Protein AF-A0A1M3BCM1-F1 (afdb_monomer)

pLDDT: mean 83.66, std 10.1, range [34.0, 95.88]

Foldseek 3Di:
DDDPPPPQCPDPVLLVLQLVLLLVLLLVLQLLLLQQLCLLQVHHRDDPDPVVSNVSSNLLSNLRSNLRSQLVNQLVNQQVPPADDPNDGHDLVSSLVSSLVSQLVSLLSVQLSSCVSVVHDSVLSNVLDDPLLSVLSSVLSSLLSVLVVVLVVQLVVVVVVDPPPVVSLVSNLVSSLVSQLRSQLSVSVSSQSSVVHDDDPVSSCRSSVSRSVSRSSSSSSSVVVVVVVVVVD

Structure (mmCIF, N/CA/C/O backbone):
data_AF-A0A1M3BCM1-F1
#
_entry.id   AF-A0A1M3BCM1-F1
#
loop_
_atom_site.group_PDB
_atom_site.id
_atom_site.type_symbol
_atom_site.label_atom_id
_atom_site.label_alt_id
_atom_site.label_comp_id
_atom_site.label_asym_id
_atom_site.label_entity_id
_atom_site.label_seq_id
_atom_site.pdbx_PDB_ins_code
_atom_site.Cartn_x
_atom_site.Cartn_y
_atom_site.Cartn_z
_atom_site.occupancy
_atom_site.B_iso_or_equiv
_atom_site.auth_seq_id
_atom_site.auth_comp_id
_atom_site.auth_asym_id
_atom_site.auth_atom_id
_atom_site.pdbx_PDB_model_num
ATOM 1 N N . MET A 1 1 ? 36.493 13.416 -15.568 1.00 39.06 1 MET A N 1
ATOM 2 C CA . MET A 1 1 ? 35.507 12.647 -14.779 1.00 39.06 1 MET A CA 1
ATOM 3 C C . MET A 1 1 ? 34.294 13.535 -14.565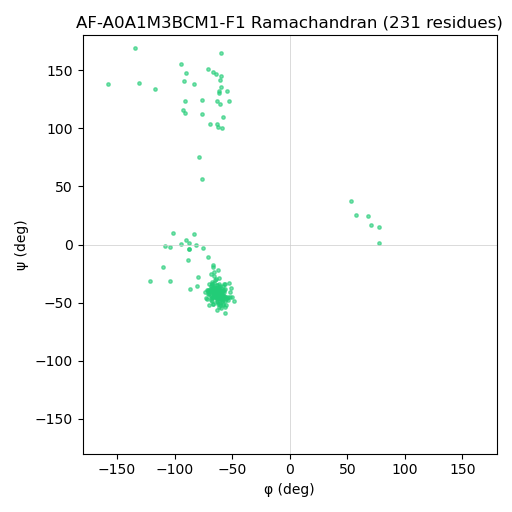 1.00 39.06 1 MET A C 1
ATOM 5 O O . MET A 1 1 ? 34.353 14.426 -13.732 1.00 39.06 1 MET A O 1
ATOM 9 N N . SER A 1 2 ? 33.246 13.380 -15.375 1.00 34.00 2 SER A N 1
ATOM 10 C CA . SER A 1 2 ? 31.985 14.095 -15.162 1.00 34.00 2 SER A CA 1
ATOM 11 C C . SER A 1 2 ? 31.246 13.418 -14.012 1.00 34.00 2 SER A C 1
ATOM 13 O O . SER A 1 2 ? 30.825 12.267 -14.145 1.00 34.00 2 SER A O 1
ATOM 15 N N . SER A 1 3 ? 31.112 14.098 -12.876 1.00 36.38 3 SER A N 1
ATOM 16 C CA . SER A 1 3 ? 30.132 13.713 -11.867 1.00 36.38 3 SER A CA 1
ATOM 17 C C . SER A 1 3 ? 28.767 13.733 -12.543 1.00 36.38 3 SER A C 1
ATOM 19 O O . SER A 1 3 ? 28.280 14.794 -12.927 1.00 36.38 3 SER A O 1
ATOM 21 N N . VAL A 1 4 ? 28.172 12.561 -12.754 1.00 42.47 4 VAL A N 1
ATOM 22 C CA . VAL A 1 4 ? 26.753 12.484 -13.086 1.00 42.47 4 VAL A CA 1
ATOM 23 C C . VAL A 1 4 ? 26.037 13.063 -11.872 1.00 42.47 4 VAL A C 1
ATOM 25 O O . VAL A 1 4 ? 25.963 12.408 -10.835 1.00 42.47 4 VAL A O 1
ATOM 28 N N . GLU A 1 5 ? 25.600 14.319 -11.960 1.00 43.41 5 GLU A N 1
ATOM 29 C CA . GLU A 1 5 ? 24.705 14.909 -10.971 1.00 43.41 5 GLU A CA 1
ATOM 30 C C . GLU A 1 5 ? 23.442 14.050 -10.955 1.00 43.41 5 GLU A C 1
ATOM 32 O O . GLU A 1 5 ? 22.594 14.134 -11.847 1.00 43.41 5 GLU A O 1
ATOM 37 N N . SER A 1 6 ? 23.328 13.162 -9.965 1.00 53.19 6 SER A N 1
ATOM 38 C CA . SER A 1 6 ? 22.081 12.452 -9.728 1.00 53.19 6 SER A CA 1
ATOM 39 C C . SER A 1 6 ? 21.049 13.509 -9.349 1.00 53.19 6 SER A C 1
ATOM 41 O O . SER A 1 6 ? 21.092 14.053 -8.241 1.00 53.19 6 SER A O 1
ATOM 43 N N . LYS A 1 7 ? 20.156 13.856 -10.283 1.00 59.56 7 LYS A N 1
ATOM 44 C CA . LYS A 1 7 ? 19.055 14.781 -10.009 1.00 59.56 7 LYS A CA 1
ATOM 45 C C . LYS A 1 7 ? 18.305 14.273 -8.782 1.00 59.56 7 LYS A C 1
ATOM 47 O O . LYS A 1 7 ? 17.873 13.123 -8.754 1.00 59.56 7 LYS A O 1
ATOM 52 N N . SER A 1 8 ? 18.193 15.128 -7.768 1.00 68.19 8 SER A N 1
ATOM 53 C CA . SER A 1 8 ? 17.518 14.784 -6.520 1.00 68.19 8 SER A CA 1
ATOM 54 C C . SER A 1 8 ? 16.094 14.288 -6.810 1.00 68.19 8 SER A C 1
ATOM 56 O O . SER A 1 8 ? 15.366 14.962 -7.547 1.00 68.19 8 SER A O 1
ATOM 58 N N . PRO A 1 9 ? 15.658 13.159 -6.224 1.00 70.06 9 PRO A N 1
ATOM 59 C CA . PRO A 1 9 ? 14.281 12.689 -6.369 1.00 70.06 9 PRO A CA 1
ATOM 60 C C . PRO A 1 9 ? 13.291 13.647 -5.683 1.00 70.06 9 PRO A C 1
ATOM 62 O O . PRO A 1 9 ? 12.112 13.686 -6.042 1.00 70.06 9 PRO A O 1
ATOM 65 N N . TRP A 1 10 ? 13.783 14.489 -4.763 1.00 75.19 10 TRP A N 1
ATOM 66 C CA . TRP A 1 10 ? 13.043 15.524 -4.040 1.00 75.19 10 TRP A CA 1
ATOM 67 C C . TRP A 1 10 ? 12.750 16.760 -4.894 1.00 75.19 10 TRP A C 1
ATOM 69 O O . TRP A 1 10 ? 13.090 17.885 -4.529 1.00 75.19 10 TRP A O 1
ATOM 79 N N . THR A 1 11 ? 12.088 16.577 -6.033 1.00 81.88 11 THR A N 1
ATOM 80 C CA . THR A 1 11 ? 11.456 17.708 -6.712 1.00 81.88 11 THR A CA 1
ATOM 81 C C . THR A 1 11 ? 10.013 17.836 -6.245 1.00 81.88 11 THR A C 1
ATOM 83 O O . THR A 1 11 ? 9.290 16.848 -6.087 1.00 81.88 11 THR A O 1
ATOM 86 N N . VAL A 1 12 ? 9.570 19.080 -6.058 1.00 80.75 12 VAL A N 1
ATOM 87 C CA . VAL A 1 12 ? 8.164 19.403 -5.779 1.00 80.75 12 VAL A CA 1
ATOM 88 C C . VAL A 1 12 ? 7.260 18.746 -6.832 1.00 80.75 12 VAL A C 1
ATOM 90 O O . VAL A 1 12 ? 6.248 18.131 -6.503 1.00 80.75 12 VAL A O 1
ATOM 93 N N . GLN A 1 13 ? 7.683 18.775 -8.097 1.00 84.56 13 GLN A N 1
ATOM 94 C CA . GLN A 1 13 ? 6.971 18.155 -9.210 1.00 84.56 13 GLN A CA 1
ATOM 95 C C . GLN A 1 13 ? 6.814 16.632 -9.061 1.00 84.56 13 GLN A C 1
ATOM 97 O O . GLN A 1 13 ? 5.714 16.119 -9.286 1.00 84.56 13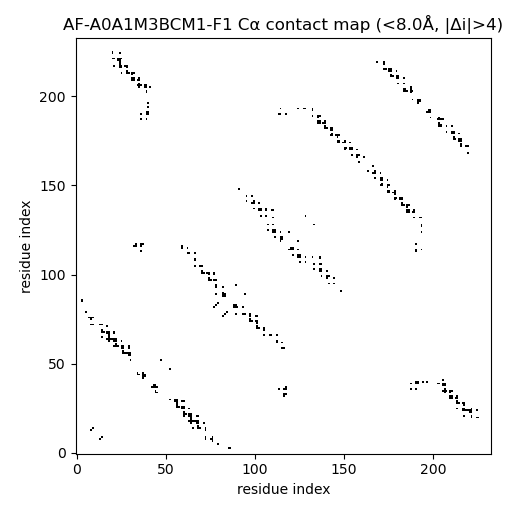 GLN A O 1
ATOM 102 N N . ASN A 1 14 ? 7.866 15.905 -8.669 1.00 81.06 14 ASN A N 1
ATOM 103 C CA . ASN A 1 14 ? 7.799 14.454 -8.462 1.00 81.06 14 ASN A CA 1
ATOM 104 C C . ASN A 1 14 ? 6.866 14.102 -7.302 1.00 81.06 14 ASN A C 1
ATOM 106 O O . ASN A 1 14 ? 6.049 13.188 -7.433 1.00 81.06 14 ASN A O 1
ATOM 110 N N . PHE A 1 15 ? 6.926 14.861 -6.204 1.00 85.19 15 PHE A N 1
ATOM 111 C CA . PHE A 1 15 ? 6.019 14.670 -5.074 1.00 85.19 15 PHE A CA 1
ATOM 112 C C . PHE A 1 15 ? 4.556 14.836 -5.489 1.00 85.19 15 PHE A C 1
ATOM 114 O O . PHE A 1 15 ? 3.759 13.911 -5.320 1.00 85.19 15 PHE A O 1
ATOM 121 N N . PHE A 1 16 ? 4.202 15.969 -6.103 1.00 86.62 16 PHE A N 1
ATOM 122 C CA . PHE A 1 16 ? 2.822 16.229 -6.519 1.00 86.62 16 PHE A CA 1
ATOM 123 C C . PHE A 1 16 ? 2.341 15.279 -7.623 1.00 86.62 16 PHE A C 1
ATOM 125 O O . PHE A 1 16 ? 1.168 14.899 -7.620 1.00 86.62 16 PHE A O 1
ATOM 132 N N . THR A 1 17 ? 3.226 14.844 -8.528 1.00 86.69 17 THR A N 1
ATOM 133 C CA . THR A 1 17 ? 2.894 13.851 -9.565 1.00 86.69 17 THR A CA 1
ATOM 134 C C . THR A 1 17 ? 2.511 12.517 -8.931 1.00 86.69 17 THR A C 1
ATOM 136 O O . THR A 1 17 ? 1.408 12.025 -9.171 1.00 86.69 17 THR A O 1
ATOM 139 N N . ASN A 1 18 ? 3.394 11.946 -8.104 1.00 84.44 18 ASN A N 1
ATOM 140 C CA . ASN A 1 18 ? 3.148 10.654 -7.461 1.00 84.44 18 ASN A CA 1
ATOM 141 C C . ASN A 1 18 ? 1.929 10.721 -6.535 1.00 84.44 18 ASN A C 1
ATOM 143 O O . ASN A 1 18 ? 1.090 9.820 -6.544 1.00 84.44 18 ASN A O 1
ATOM 147 N N . MET A 1 19 ? 1.778 11.827 -5.801 1.00 90.31 19 MET A N 1
ATOM 148 C CA . MET A 1 19 ? 0.638 12.060 -4.918 1.00 90.31 19 MET A CA 1
ATOM 149 C C . MET A 1 19 ? -0.682 12.063 -5.690 1.00 90.31 19 MET A C 1
ATOM 151 O O . MET A 1 19 ? -1.621 11.366 -5.305 1.00 90.31 19 MET A O 1
ATOM 155 N N . SER A 1 20 ? -0.752 12.827 -6.782 1.00 88.06 20 SER A N 1
ATOM 156 C CA . SER A 1 20 ? -1.972 12.964 -7.584 1.00 88.06 20 SER A CA 1
ATOM 157 C C . SER A 1 20 ? -2.313 11.660 -8.296 1.00 88.06 20 SER A C 1
ATOM 159 O O . SER A 1 20 ? -3.460 11.221 -8.248 1.00 88.06 20 SER A O 1
ATOM 161 N N . ALA A 1 21 ? -1.322 10.994 -8.895 1.00 87.38 21 ALA A N 1
ATOM 162 C CA . ALA A 1 21 ? -1.524 9.713 -9.562 1.00 87.38 21 ALA A CA 1
ATOM 163 C C . ALA A 1 21 ? -2.043 8.645 -8.585 1.00 87.38 21 ALA A C 1
ATOM 165 O O . ALA A 1 21 ? -3.016 7.951 -8.888 1.00 87.38 21 ALA A O 1
ATOM 166 N N . ALA A 1 22 ? -1.457 8.550 -7.387 1.00 87.25 22 ALA A N 1
ATOM 167 C CA . ALA A 1 22 ? -1.914 7.623 -6.356 1.00 87.25 22 ALA A CA 1
ATOM 168 C C . ALA A 1 22 ? -3.320 7.974 -5.839 1.00 87.25 22 ALA A C 1
ATOM 170 O O . ALA A 1 22 ? -4.149 7.077 -5.676 1.00 87.25 22 ALA A O 1
ATOM 171 N N . ALA A 1 23 ? -3.617 9.261 -5.624 1.00 90.75 23 ALA A N 1
ATOM 172 C CA . ALA A 1 23 ? -4.931 9.726 -5.181 1.00 90.75 23 ALA A CA 1
ATOM 173 C C . ALA A 1 23 ? -6.037 9.416 -6.207 1.00 90.75 23 ALA A C 1
ATOM 175 O O . ALA A 1 23 ? -7.086 8.888 -5.838 1.00 90.75 23 ALA A O 1
ATOM 176 N N . VAL A 1 24 ? -5.796 9.685 -7.495 1.00 90.31 24 VAL A N 1
ATOM 177 C CA . VAL A 1 24 ? -6.745 9.365 -8.575 1.00 90.31 24 VAL A CA 1
ATOM 178 C C . VAL A 1 24 ? -6.898 7.852 -8.725 1.00 90.31 24 VAL A C 1
ATOM 180 O O . VAL A 1 24 ? -8.019 7.365 -8.854 1.00 90.31 24 VAL A O 1
ATOM 183 N N . GLY A 1 25 ? -5.795 7.102 -8.640 1.00 89.31 25 GLY A N 1
ATOM 184 C CA . GLY A 1 25 ? -5.810 5.643 -8.717 1.00 89.31 25 GLY A CA 1
ATOM 185 C C . GLY A 1 25 ? -6.665 4.997 -7.627 1.00 89.31 25 GLY A C 1
ATOM 186 O O . GLY A 1 25 ? -7.443 4.088 -7.910 1.00 89.31 25 GLY A O 1
ATOM 187 N N . VAL A 1 26 ? -6.567 5.481 -6.384 1.00 90.62 26 VAL A N 1
ATOM 188 C CA . VAL A 1 26 ? -7.317 4.901 -5.260 1.00 90.62 26 VAL A CA 1
ATOM 189 C C . VAL A 1 26 ? -8.769 5.358 -5.203 1.00 90.62 26 VAL A C 1
ATOM 191 O O . VAL A 1 26 ? -9.611 4.623 -4.694 1.00 90.62 26 VAL A O 1
ATOM 194 N N . PHE A 1 27 ? -9.092 6.552 -5.703 1.00 92.25 27 PHE A N 1
ATOM 195 C CA . PHE A 1 27 ? -10.417 7.159 -5.564 1.00 92.25 27 PHE A CA 1
ATOM 196 C C . PHE A 1 27 ? -11.600 6.232 -5.927 1.00 92.25 27 PHE A C 1
ATOM 198 O O . PHE A 1 27 ? -12.519 6.114 -5.107 1.00 92.25 27 PHE A O 1
ATOM 205 N N . PRO A 1 28 ? -11.608 5.517 -7.075 1.00 89.88 28 PRO A N 1
ATOM 206 C CA . PRO A 1 28 ? -12.702 4.598 -7.408 1.00 89.88 28 PRO A CA 1
ATOM 207 C C . PRO A 1 28 ? -12.800 3.386 -6.466 1.00 89.88 28 PRO A C 1
ATOM 209 O O . PRO A 1 28 ? -13.885 2.828 -6.297 1.00 89.88 28 PRO A O 1
ATOM 212 N N . PHE A 1 29 ? -11.703 3.011 -5.802 1.00 92.06 29 PHE A N 1
ATOM 213 C CA . PHE A 1 29 ? -11.598 1.825 -4.942 1.00 92.06 29 PHE A CA 1
ATOM 214 C C . PHE A 1 29 ? -11.516 2.143 -3.444 1.00 92.06 29 PHE A C 1
ATOM 216 O O . PHE A 1 29 ? -11.489 1.234 -2.613 1.00 92.06 29 PHE A O 1
ATOM 223 N N . ALA A 1 30 ? -11.520 3.421 -3.070 1.00 89.94 30 ALA A N 1
ATOM 224 C CA . ALA A 1 30 ? -11.359 3.873 -1.693 1.00 89.94 30 ALA A CA 1
ATOM 225 C C . ALA A 1 30 ? -12.393 3.261 -0.734 1.00 89.94 30 ALA A C 1
ATOM 227 O O . ALA A 1 30 ? -12.078 2.935 0.412 1.00 89.94 30 ALA A O 1
ATOM 228 N N . GLU A 1 31 ? -13.612 3.022 -1.217 1.00 89.19 31 GLU A N 1
ATOM 229 C CA . GLU A 1 31 ? -14.655 2.398 -0.410 1.00 89.19 31 GLU A CA 1
ATOM 230 C C . GLU A 1 31 ? -14.346 0.934 -0.076 1.00 89.19 31 GLU A C 1
ATOM 232 O O . GLU A 1 31 ? -14.647 0.473 1.021 1.00 89.19 31 GLU A O 1
ATOM 237 N N . MET A 1 32 ? -13.668 0.205 -0.963 1.00 91.75 32 MET A N 1
ATOM 238 C CA . MET A 1 32 ? -13.234 -1.161 -0.670 1.00 91.75 32 MET A CA 1
ATOM 239 C C . MET A 1 32 ? -12.160 -1.181 0.426 1.00 91.75 32 MET A C 1
ATOM 241 O O . MET A 1 32 ? -12.201 -2.056 1.292 1.00 91.75 32 MET A O 1
ATOM 245 N N . PHE A 1 33 ? -11.260 -0.189 0.469 1.00 90.62 33 PHE A N 1
ATOM 246 C CA . PHE A 1 33 ? -10.320 -0.033 1.587 1.00 90.62 33 PHE A CA 1
ATOM 247 C C . PHE A 1 33 ? -11.031 0.260 2.910 1.00 90.62 33 PHE A C 1
ATOM 249 O O . PHE A 1 33 ? -10.646 -0.287 3.945 1.00 90.62 33 PHE A O 1
ATOM 256 N N . ARG A 1 34 ? -12.103 1.058 2.880 1.00 89.88 34 ARG A N 1
ATOM 257 C CA . ARG A 1 34 ? -12.933 1.314 4.062 1.00 89.88 34 ARG A CA 1
ATOM 258 C C . ARG A 1 34 ? -13.665 0.052 4.518 1.00 89.88 34 ARG A C 1
ATOM 260 O O . ARG A 1 34 ? -13.554 -0.331 5.677 1.00 89.88 34 ARG A O 1
ATOM 267 N N . GLN A 1 35 ? -14.364 -0.635 3.615 1.00 91.44 35 GLN A N 1
ATOM 268 C CA . GLN A 1 35 ? -15.086 -1.877 3.922 1.00 91.44 35 GLN A CA 1
ATOM 269 C C . GLN A 1 35 ? -14.161 -2.953 4.497 1.00 91.44 35 GLN A C 1
ATOM 271 O O . GLN A 1 35 ? -14.525 -3.618 5.466 1.00 91.44 35 GLN A O 1
ATOM 276 N N . LYS A 1 36 ? -12.948 -3.076 3.950 1.00 93.44 36 LYS A N 1
ATOM 277 C CA . LYS A 1 36 ? -11.888 -3.929 4.494 1.00 93.44 36 LYS A CA 1
ATOM 278 C C . LYS A 1 36 ? -11.583 -3.580 5.956 1.00 93.44 36 LYS A C 1
ATOM 280 O O . LYS A 1 36 ? -11.621 -4.475 6.793 1.00 93.44 36 LYS A O 1
ATOM 285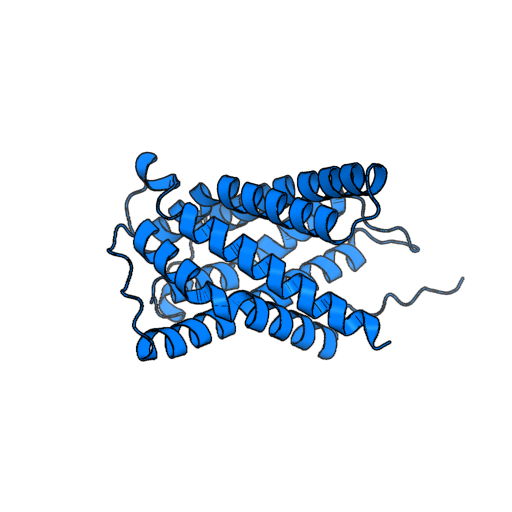 N N . ALA A 1 37 ? -11.323 -2.310 6.277 1.00 91.38 37 ALA A N 1
ATOM 286 C CA . ALA A 1 37 ? -11.018 -1.898 7.651 1.00 91.38 37 ALA A CA 1
ATOM 287 C C . ALA A 1 37 ? -12.163 -2.241 8.624 1.00 91.38 37 ALA A C 1
ATOM 289 O O . ALA A 1 37 ? -11.922 -2.770 9.706 1.00 91.38 37 ALA A O 1
ATOM 290 N N . TYR A 1 38 ? -13.419 -2.036 8.212 1.00 92.25 38 TYR A N 1
ATOM 291 C CA . TYR A 1 38 ? -14.598 -2.444 8.987 1.00 92.25 38 TYR A CA 1
ATOM 292 C C . TYR A 1 38 ? -14.640 -3.953 9.249 1.00 92.25 38 TYR A C 1
ATOM 294 O O . TYR A 1 38 ? -14.828 -4.384 10.386 1.00 92.25 38 TYR A O 1
ATOM 302 N N . GLN A 1 39 ? -14.404 -4.762 8.216 1.00 94.00 39 GLN A N 1
ATOM 303 C CA . GLN A 1 39 ? -14.390 -6.219 8.339 1.00 94.00 39 GLN A CA 1
ATOM 304 C C . GLN A 1 39 ? -13.255 -6.713 9.250 1.00 94.00 39 GLN A C 1
ATOM 306 O O . GLN A 1 39 ? -13.472 -7.621 10.054 1.00 94.00 39 GLN A O 1
ATOM 311 N N . GLN A 1 40 ? -12.076 -6.087 9.195 1.00 92.88 40 GLN A N 1
ATOM 312 C CA . GLN A 1 40 ? -10.948 -6.386 10.090 1.00 92.88 40 GLN A CA 1
ATOM 313 C C . GLN A 1 40 ? -11.272 -6.085 11.561 1.00 92.88 40 GLN A C 1
ATOM 315 O O . GLN A 1 40 ? -10.867 -6.836 12.452 1.00 92.88 40 GLN A O 1
ATOM 320 N N . MET A 1 41 ? -12.060 -5.035 11.811 1.00 92.25 41 MET A N 1
ATOM 321 C CA . MET A 1 41 ? -12.598 -4.705 13.136 1.00 92.25 41 MET A CA 1
ATOM 322 C C . MET A 1 41 ? -13.763 -5.612 13.573 1.00 92.25 41 MET A C 1
ATOM 324 O O . MET A 1 41 ? -14.278 -5.450 14.674 1.00 92.25 41 MET A O 1
ATOM 328 N N . GLY A 1 42 ? -14.210 -6.548 12.726 1.00 91.19 42 GLY A N 1
ATOM 329 C CA . GLY A 1 42 ? -15.385 -7.383 12.990 1.00 91.19 42 GLY A CA 1
ATOM 330 C C . GLY A 1 42 ? -16.716 -6.633 12.916 1.00 91.19 42 GLY A C 1
ATOM 331 O O . GLY A 1 42 ? -17.724 -7.127 13.408 1.00 91.19 42 GLY A O 1
ATOM 332 N N . GLN A 1 43 ? -16.729 -5.452 12.299 1.00 91.31 43 GLN A N 1
ATOM 333 C CA . GLN A 1 43 ? -17.916 -4.623 12.141 1.00 91.31 43 GLN A CA 1
ATOM 334 C C . GLN A 1 43 ? -18.588 -4.875 10.789 1.00 91.31 43 GLN A C 1
ATOM 336 O O . GLN A 1 43 ? -17.948 -5.259 9.804 1.00 91.31 43 GLN A O 1
ATOM 341 N N . LYS A 1 44 ? -19.896 -4.607 10.720 1.00 89.56 44 LYS A N 1
ATOM 342 C CA . LYS A 1 44 ? -20.639 -4.639 9.457 1.00 89.56 44 LYS A CA 1
ATOM 343 C C . LYS A 1 44 ? -20.058 -3.595 8.503 1.00 89.56 44 LYS A C 1
ATOM 345 O O . LYS A 1 44 ? -19.879 -2.436 8.876 1.00 89.56 44 LYS A O 1
ATOM 350 N N . ALA A 1 45 ? -19.773 -4.012 7.270 1.00 87.44 45 ALA A N 1
ATOM 351 C CA . ALA A 1 45 ? -19.302 -3.100 6.239 1.00 87.44 45 ALA A CA 1
ATOM 352 C C . ALA A 1 45 ? -20.361 -2.005 5.993 1.00 87.44 45 ALA A C 1
ATOM 354 O O . ALA A 1 45 ? -21.553 -2.322 5.920 1.00 87.44 45 ALA A O 1
ATOM 355 N N . PRO A 1 46 ? -19.958 -0.732 5.877 1.00 81.56 46 PRO A N 1
ATOM 356 C CA . PRO A 1 46 ? -20.898 0.351 5.636 1.00 81.56 46 PRO A CA 1
ATOM 357 C C . PRO A 1 46 ? -21.585 0.184 4.274 1.00 81.56 46 PRO A C 1
ATOM 359 O O . PRO A 1 46 ? -20.987 -0.316 3.316 1.00 81.56 46 PRO A O 1
ATOM 362 N N . SER A 1 47 ? -22.850 0.601 4.195 1.00 80.44 47 SER A N 1
ATOM 363 C CA . SER A 1 47 ? -23.621 0.571 2.952 1.00 80.44 47 SER A CA 1
ATOM 364 C C . SER A 1 47 ? -23.047 1.544 1.923 1.00 80.44 47 SER A C 1
ATOM 366 O O . SER A 1 47 ? -22.505 2.599 2.261 1.00 80.44 47 SER A O 1
ATOM 368 N N . LEU A 1 48 ? -23.192 1.183 0.647 1.00 75.69 48 LEU A N 1
ATOM 369 C CA . LEU A 1 48 ? -22.781 2.006 -0.483 1.00 75.69 48 LEU A CA 1
ATOM 370 C C . LEU A 1 48 ? -23.819 3.110 -0.738 1.00 75.69 48 LEU A C 1
ATOM 372 O O . LEU A 1 48 ? -24.588 3.031 -1.687 1.00 75.69 48 LEU A O 1
ATOM 376 N N . ASP A 1 49 ? -23.840 4.141 0.098 1.00 78.94 49 ASP A N 1
ATOM 377 C CA . ASP A 1 49 ? -24.648 5.341 -0.142 1.00 78.94 49 ASP A CA 1
ATOM 378 C C . ASP A 1 49 ? -23.840 6.388 -0.925 1.00 78.94 49 ASP A C 1
ATOM 380 O O . ASP A 1 49 ? -22.770 6.796 -0.485 1.00 78.94 49 ASP A O 1
ATOM 384 N N . LEU A 1 50 ? -24.340 6.837 -2.080 1.00 71.75 50 LEU A N 1
ATOM 385 C CA . LEU A 1 50 ? -23.663 7.748 -3.015 1.00 71.75 50 LEU A CA 1
ATOM 386 C C . LEU A 1 50 ? -23.087 9.012 -2.353 1.00 71.75 50 LEU A C 1
ATOM 388 O O . LEU A 1 50 ? -21.927 9.349 -2.604 1.00 71.75 50 LEU A O 1
ATOM 392 N N . LYS A 1 51 ? -23.848 9.686 -1.479 1.00 70.62 51 LYS A N 1
ATOM 393 C CA . LYS A 1 51 ? -23.396 10.936 -0.832 1.00 70.62 51 LYS A CA 1
ATOM 394 C C . LYS A 1 51 ? -22.309 10.676 0.211 1.00 70.62 51 LYS A C 1
ATOM 396 O O . LYS A 1 51 ? -21.256 11.313 0.190 1.00 70.62 51 LYS A O 1
ATOM 401 N N . ASN A 1 52 ? -22.521 9.687 1.077 1.00 69.81 52 ASN A N 1
ATOM 402 C CA . ASN A 1 52 ? -21.530 9.279 2.076 1.00 69.81 52 ASN A CA 1
ATOM 403 C C . ASN A 1 52 ? -20.286 8.623 1.444 1.00 69.81 52 ASN A C 1
ATOM 405 O O . ASN A 1 52 ? -19.185 8.685 2.004 1.00 69.81 52 ASN A O 1
ATOM 409 N N . ASN A 1 53 ? -20.434 8.034 0.257 1.00 79.75 53 ASN A N 1
ATOM 410 C CA . ASN A 1 53 ? -19.354 7.438 -0.518 1.00 79.75 53 ASN A CA 1
ATOM 411 C C . ASN A 1 53 ? -18.421 8.502 -1.094 1.00 79.75 53 ASN A C 1
ATOM 413 O O . ASN A 1 53 ? -17.215 8.295 -1.075 1.00 79.75 53 ASN A O 1
ATOM 417 N N . LEU A 1 54 ? -18.923 9.645 -1.572 1.00 86.50 54 LEU A N 1
ATOM 418 C CA . LEU A 1 54 ? -18.047 10.658 -2.169 1.00 86.50 54 LEU A CA 1
ATOM 419 C C . LEU A 1 54 ? -17.099 11.271 -1.128 1.00 86.50 54 LEU A C 1
ATOM 421 O O . LEU A 1 54 ? -15.884 11.247 -1.309 1.00 86.50 54 LEU A O 1
ATOM 425 N N . ALA A 1 55 ? -17.637 11.736 0.003 1.00 84.62 55 ALA A N 1
ATOM 426 C CA . ALA A 1 55 ? -16.835 12.331 1.073 1.00 84.62 55 ALA A CA 1
ATOM 427 C C . ALA A 1 55 ? -15.821 11.338 1.669 1.00 84.62 55 ALA A C 1
ATOM 429 O O . ALA A 1 55 ? -14.675 11.694 1.956 1.00 84.62 55 ALA A O 1
ATOM 430 N N . SER A 1 56 ? -16.219 10.072 1.833 1.00 79.75 56 SER A N 1
ATOM 431 C CA . SER A 1 56 ? -15.307 9.039 2.327 1.00 79.75 56 SER A CA 1
ATOM 432 C C . SER A 1 56 ? -14.223 8.684 1.311 1.00 79.75 56 SER A C 1
ATOM 434 O O . SER A 1 56 ? -13.064 8.574 1.708 1.00 79.75 56 SER A O 1
ATOM 436 N N . ARG A 1 57 ? -14.545 8.592 0.014 1.00 88.12 57 ARG A N 1
ATOM 437 C CA . ARG A 1 57 ? -13.550 8.385 -1.050 1.00 88.12 57 ARG A CA 1
ATOM 438 C C . ARG A 1 57 ? -12.522 9.505 -1.085 1.00 88.12 57 ARG A C 1
ATOM 440 O O . ARG A 1 57 ? -11.330 9.213 -1.090 1.00 88.12 57 ARG A O 1
ATOM 447 N N . THR A 1 58 ? -12.966 10.760 -1.016 1.00 88.38 58 THR A N 1
ATOM 448 C CA . THR A 1 58 ? -12.068 11.920 -0.959 1.00 88.38 58 THR A CA 1
ATOM 449 C C . THR A 1 58 ? -11.139 11.842 0.247 1.00 88.38 58 THR A C 1
ATOM 451 O O . THR A 1 58 ? -9.935 12.016 0.093 1.00 88.38 58 THR A O 1
ATOM 454 N N . LYS A 1 59 ? -11.661 11.498 1.432 1.00 87.00 59 LYS A N 1
ATOM 455 C CA . LYS A 1 59 ? -10.857 11.375 2.658 1.00 87.00 59 LYS A CA 1
ATOM 456 C C . LYS A 1 59 ? -9.801 10.267 2.577 1.00 87.00 59 LYS A C 1
ATOM 458 O O . LYS A 1 59 ? -8.695 10.422 3.093 1.00 87.00 59 LYS A O 1
ATOM 463 N N . VAL A 1 60 ? -10.134 9.138 1.953 1.00 87.19 60 VAL A N 1
ATOM 464 C CA . VAL A 1 60 ? -9.168 8.056 1.718 1.00 87.19 60 VAL A CA 1
ATOM 465 C C . VAL A 1 60 ? -8.122 8.498 0.697 1.00 87.19 60 VAL A C 1
ATOM 467 O O . VAL A 1 60 ? -6.931 8.368 0.961 1.00 87.19 60 VAL A O 1
ATOM 470 N N . ALA A 1 61 ? -8.539 9.076 -0.431 1.00 88.44 61 ALA A N 1
ATOM 471 C CA . ALA A 1 61 ? -7.626 9.538 -1.473 1.00 88.44 61 ALA A CA 1
ATOM 472 C C . ALA A 1 61 ? -6.649 10.611 -0.962 1.00 88.44 61 ALA A C 1
ATOM 474 O O . ALA A 1 61 ? -5.451 10.523 -1.233 1.00 88.44 61 ALA A O 1
ATOM 475 N N . SER A 1 62 ? -7.129 11.559 -0.149 1.00 86.12 62 SER A N 1
ATOM 476 C CA . SER A 1 62 ? -6.308 12.628 0.431 1.00 86.12 62 SER A CA 1
ATOM 477 C C . SER A 1 62 ? -5.253 12.122 1.416 1.00 86.12 62 SER A C 1
ATOM 479 O O . SER A 1 62 ? -4.239 12.781 1.602 1.00 86.12 62 SER A O 1
ATOM 481 N N . GLY A 1 63 ? -5.481 10.975 2.066 1.00 85.75 63 GLY A N 1
ATOM 482 C CA . GLY A 1 63 ? -4.481 10.338 2.929 1.00 85.75 63 GLY A CA 1
ATOM 483 C C . GLY A 1 63 ? -3.534 9.411 2.163 1.00 85.75 63 GLY A C 1
ATOM 484 O O . GLY A 1 63 ? -2.340 9.368 2.445 1.00 85.75 63 GLY A O 1
ATOM 485 N N . PHE A 1 64 ? -4.061 8.687 1.176 1.00 86.94 64 PHE A N 1
ATOM 486 C CA . PHE A 1 64 ? -3.314 7.687 0.418 1.00 86.94 64 PHE A CA 1
ATOM 487 C C . PHE A 1 64 ? -2.279 8.313 -0.521 1.00 86.94 64 PHE A C 1
ATOM 489 O O . PHE A 1 64 ? -1.151 7.831 -0.588 1.00 86.94 64 PHE A O 1
ATOM 496 N N . GLY A 1 65 ? -2.638 9.398 -1.217 1.00 87.38 65 GLY A N 1
ATOM 497 C CA . GLY A 1 65 ? -1.747 10.075 -2.161 1.00 87.38 65 GLY A CA 1
ATOM 498 C C . GLY A 1 65 ? -0.419 10.507 -1.527 1.00 87.38 65 GLY A C 1
ATOM 499 O O . GLY A 1 65 ? 0.632 10.044 -1.973 1.00 87.38 65 GLY A O 1
ATOM 500 N N . PRO A 1 66 ? -0.436 11.344 -0.470 1.00 87.00 66 PRO A N 1
ATOM 501 C CA . PRO A 1 66 ? 0.786 11.795 0.195 1.00 87.00 66 PRO A CA 1
ATOM 502 C C . PRO A 1 66 ? 1.605 10.642 0.780 1.00 87.00 66 PRO A C 1
ATOM 504 O O . PRO A 1 66 ? 2.831 10.683 0.743 1.00 87.00 66 PRO A O 1
ATOM 507 N N . MET A 1 67 ? 0.933 9.602 1.286 1.00 88.56 67 MET A N 1
ATOM 508 C CA . MET A 1 67 ? 1.583 8.401 1.812 1.00 88.56 67 MET A CA 1
ATOM 509 C C . MET A 1 67 ? 2.407 7.687 0.742 1.00 88.56 67 MET A C 1
ATOM 511 O O . MET A 1 67 ? 3.592 7.442 0.959 1.00 88.56 67 MET A O 1
ATOM 515 N N . VAL A 1 68 ? 1.808 7.400 -0.415 1.00 85.94 68 VAL A N 1
ATOM 516 C CA . VAL A 1 68 ? 2.513 6.745 -1.525 1.00 85.94 68 VAL A CA 1
ATOM 517 C C . VAL A 1 68 ? 3.626 7.640 -2.067 1.00 85.94 68 VAL A C 1
ATOM 519 O O . VAL A 1 68 ? 4.738 7.162 -2.267 1.00 85.94 68 VAL A O 1
ATOM 522 N N . ALA A 1 69 ? 3.364 8.937 -2.255 1.00 87.56 69 ALA A N 1
ATOM 523 C CA . ALA A 1 69 ? 4.366 9.875 -2.758 1.00 87.56 69 ALA A CA 1
ATOM 524 C C . ALA A 1 69 ? 5.607 9.935 -1.862 1.00 87.56 69 ALA A C 1
ATOM 526 O O . ALA A 1 69 ? 6.730 9.858 -2.358 1.00 87.56 69 ALA A O 1
ATOM 527 N N . LEU A 1 70 ? 5.405 10.028 -0.545 1.00 87.88 70 LEU A N 1
ATOM 528 C CA . LEU A 1 70 ? 6.505 10.048 0.409 1.00 87.88 70 LEU A CA 1
ATOM 529 C C . LEU A 1 70 ? 7.270 8.722 0.405 1.00 87.88 70 LEU A C 1
ATOM 531 O O . LEU A 1 70 ? 8.496 8.738 0.398 1.00 87.88 70 LEU A O 1
ATOM 535 N N . GLN A 1 71 ? 6.569 7.586 0.379 1.00 86.38 71 GLN A N 1
ATOM 536 C CA . GLN A 1 71 ? 7.210 6.271 0.357 1.00 86.38 71 GLN A CA 1
ATOM 537 C C . GLN A 1 71 ? 8.091 6.087 -0.886 1.00 86.38 71 GLN A C 1
ATOM 539 O O . GLN A 1 71 ? 9.231 5.645 -0.751 1.00 86.38 71 GLN A O 1
ATOM 544 N N . VAL A 1 72 ? 7.601 6.483 -2.066 1.00 85.94 72 VAL A N 1
ATOM 545 C CA . VAL A 1 72 ? 8.353 6.414 -3.330 1.00 85.94 72 VAL A CA 1
ATOM 546 C C . VAL A 1 72 ? 9.592 7.309 -3.285 1.00 85.94 72 VAL A C 1
ATOM 548 O O . VAL A 1 72 ? 10.687 6.839 -3.572 1.00 85.94 72 VAL A O 1
ATOM 551 N N . ILE A 1 73 ? 9.452 8.570 -2.864 1.00 87.19 73 ILE A N 1
ATOM 552 C CA . ILE A 1 73 ? 10.582 9.515 -2.832 1.00 87.19 73 ILE A CA 1
ATOM 553 C C . ILE A 1 73 ? 11.641 9.094 -1.814 1.00 87.19 73 ILE A C 1
ATOM 555 O O . ILE A 1 73 ? 12.832 9.145 -2.111 1.00 87.19 73 ILE A O 1
ATOM 559 N N . VAL A 1 74 ? 11.226 8.667 -0.618 1.00 86.75 74 VAL A N 1
ATOM 560 C CA . VAL A 1 74 ? 12.159 8.201 0.416 1.00 86.75 74 VAL A CA 1
ATOM 561 C C . VAL A 1 74 ? 12.889 6.942 -0.053 1.00 86.75 74 VAL A C 1
ATOM 563 O O . VAL A 1 74 ? 14.093 6.828 0.150 1.00 86.75 74 VAL A O 1
ATOM 566 N N . GLU A 1 75 ? 12.193 6.008 -0.706 1.00 87.06 75 GLU A N 1
ATOM 567 C CA . GLU A 1 75 ? 12.829 4.823 -1.285 1.00 87.06 75 GLU A CA 1
ATOM 568 C C . GLU A 1 75 ? 13.859 5.188 -2.366 1.00 87.06 75 GLU A C 1
ATOM 570 O O . GLU A 1 75 ? 14.971 4.659 -2.348 1.00 87.06 75 GLU A O 1
ATOM 575 N N . GLU A 1 76 ? 13.515 6.092 -3.287 1.00 86.19 76 GLU A N 1
ATOM 576 C CA . GLU A 1 76 ? 14.425 6.568 -4.337 1.00 86.19 76 GLU A CA 1
ATOM 577 C C . GLU A 1 76 ? 15.651 7.284 -3.757 1.00 86.19 76 GLU A C 1
ATOM 579 O O . GLU A 1 76 ? 16.774 7.011 -4.178 1.00 86.19 76 GLU A O 1
ATOM 584 N N . ASP A 1 77 ? 15.470 8.141 -2.750 1.00 87.12 77 ASP A N 1
ATOM 585 C CA . ASP A 1 77 ? 16.572 8.850 -2.091 1.00 87.12 77 ASP A CA 1
ATOM 586 C C . ASP A 1 77 ? 17.529 7.882 -1.375 1.00 87.12 77 ASP A C 1
ATOM 588 O O . ASP A 1 77 ? 18.749 8.012 -1.497 1.00 87.12 77 ASP A O 1
ATOM 592 N N . ILE A 1 78 ? 17.000 6.856 -0.698 1.00 86.75 78 ILE A N 1
ATOM 593 C CA . ILE A 1 78 ? 17.819 5.816 -0.059 1.00 86.75 78 ILE A CA 1
ATOM 594 C C . ILE A 1 78 ? 18.606 5.024 -1.107 1.00 86.75 78 ILE A C 1
ATOM 596 O O . ILE A 1 78 ? 19.802 4.788 -0.916 1.00 86.75 78 ILE A O 1
ATOM 600 N N . LYS A 1 79 ? 17.969 4.633 -2.222 1.00 86.00 79 LYS A N 1
ATOM 601 C CA . LYS A 1 79 ? 18.657 3.936 -3.322 1.00 86.00 79 LYS A CA 1
ATOM 602 C C . LYS A 1 79 ? 19.810 4.770 -3.859 1.00 86.00 79 LYS A C 1
ATOM 604 O O . LYS A 1 79 ? 20.935 4.276 -3.892 1.00 86.00 79 LYS A O 1
ATOM 609 N N . LEU A 1 80 ? 19.543 6.029 -4.197 1.00 86.31 80 LEU A N 1
ATOM 610 C CA . LEU A 1 80 ? 20.531 6.931 -4.785 1.00 86.31 80 LEU A CA 1
ATOM 611 C C . LEU A 1 80 ? 21.714 7.197 -3.853 1.00 86.31 80 LEU A C 1
ATOM 613 O O . LEU A 1 80 ? 22.855 7.213 -4.299 1.00 86.31 80 LEU A O 1
ATOM 617 N N . ARG A 1 81 ? 21.472 7.385 -2.552 1.00 85.56 81 ARG A N 1
ATOM 618 C CA . ARG A 1 81 ? 22.545 7.726 -1.604 1.00 85.56 81 ARG A CA 1
ATOM 619 C C . ARG A 1 81 ? 23.367 6.526 -1.152 1.00 85.56 81 ARG A C 1
ATOM 621 O O . ARG A 1 81 ? 24.561 6.674 -0.893 1.00 85.56 81 ARG A O 1
ATOM 628 N N . LEU A 1 82 ? 22.736 5.363 -0.986 1.00 84.62 82 LEU A N 1
ATOM 629 C CA . LEU A 1 82 ? 23.377 4.215 -0.338 1.00 84.62 82 LEU A CA 1
ATOM 630 C C . LEU A 1 82 ? 23.821 3.130 -1.316 1.00 84.62 82 LEU A C 1
ATOM 632 O O . LEU A 1 82 ? 24.813 2.450 -1.045 1.00 84.62 82 LEU A O 1
ATOM 636 N N . PHE A 1 83 ? 23.110 2.953 -2.429 1.00 85.94 83 PHE A N 1
ATOM 637 C CA . PHE A 1 83 ? 23.269 1.774 -3.282 1.00 85.94 83 PHE A CA 1
ATOM 638 C C . PHE A 1 83 ? 23.667 2.097 -4.716 1.00 85.94 83 PHE A C 1
ATOM 640 O O . PHE A 1 83 ? 24.400 1.312 -5.314 1.00 85.94 83 PHE A O 1
ATOM 647 N N . GLU A 1 84 ? 23.247 3.241 -5.252 1.00 85.12 84 GLU A N 1
ATOM 648 C CA . GLU A 1 84 ? 23.631 3.662 -6.596 1.00 85.12 84 GLU A CA 1
ATOM 649 C C . GLU A 1 84 ? 24.906 4.502 -6.539 1.00 85.12 84 GLU A C 1
ATOM 651 O O . GLU A 1 84 ? 24.944 5.595 -5.980 1.00 85.12 84 GLU A O 1
ATOM 656 N N . LYS A 1 85 ? 25.993 3.973 -7.103 1.00 80.25 85 LYS A N 1
ATOM 657 C CA . LYS A 1 85 ? 27.277 4.675 -7.211 1.00 80.25 85 LYS A CA 1
ATOM 658 C C . LYS A 1 85 ? 27.785 4.573 -8.638 1.00 80.25 85 LYS A C 1
ATOM 660 O O . LYS A 1 85 ? 27.690 3.518 -9.258 1.00 80.25 85 LYS A O 1
ATOM 665 N N . ASN A 1 86 ? 28.340 5.665 -9.161 1.00 76.19 86 ASN A N 1
ATOM 666 C CA . ASN A 1 86 ? 28.976 5.707 -10.484 1.00 76.19 86 ASN A CA 1
ATOM 667 C C . ASN A 1 86 ? 28.079 5.189 -11.631 1.00 76.19 86 ASN A C 1
ATOM 669 O O . ASN A 1 86 ? 28.555 4.512 -12.538 1.00 76.19 86 ASN A O 1
ATOM 673 N N . GLY A 1 87 ? 26.771 5.469 -11.578 1.00 71.50 87 GLY A N 1
ATOM 674 C CA . GLY A 1 87 ? 25.808 5.039 -12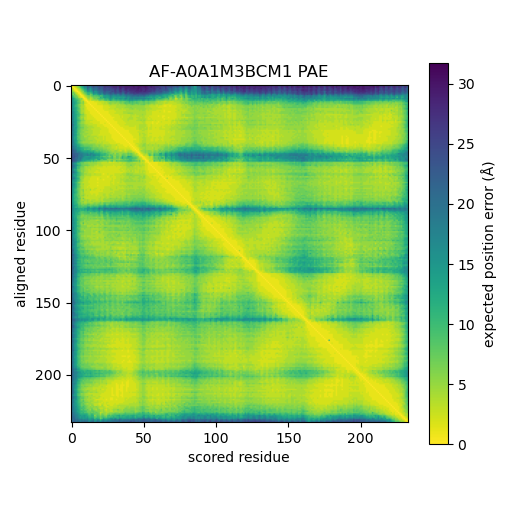.600 1.00 71.50 87 GLY A CA 1
ATOM 675 C C . GLY A 1 87 ? 25.385 3.565 -12.526 1.00 71.50 87 GLY A C 1
ATOM 676 O O . GLY A 1 87 ? 24.581 3.127 -13.349 1.00 71.50 87 GLY A O 1
ATOM 677 N N . GLN A 1 88 ? 25.875 2.796 -11.548 1.00 79.94 88 GLN A N 1
ATOM 678 C CA . GLN A 1 88 ? 25.354 1.457 -11.278 1.00 79.94 88 GLN A CA 1
ATOM 679 C C . GLN A 1 88 ? 24.011 1.556 -10.553 1.00 79.94 88 GLN A C 1
ATOM 681 O O . GLN A 1 88 ? 23.915 2.180 -9.498 1.00 79.94 88 GLN A O 1
ATOM 686 N N . LYS A 1 89 ? 22.982 0.923 -11.124 1.00 83.00 89 LYS A N 1
ATOM 687 C CA . LYS A 1 89 ? 21.653 0.818 -10.509 1.00 83.00 89 LYS A CA 1
ATOM 688 C C . LYS A 1 89 ? 21.679 -0.124 -9.311 1.00 83.00 89 LYS A C 1
ATOM 690 O O . LYS A 1 89 ? 22.438 -1.095 -9.299 1.00 83.00 89 LYS A O 1
ATOM 695 N N . ALA A 1 90 ? 20.794 0.116 -8.348 1.00 81.81 90 ALA A N 1
ATOM 696 C CA . ALA A 1 90 ? 20.654 -0.760 -7.193 1.00 81.81 90 ALA A CA 1
ATOM 697 C C . ALA A 1 90 ? 20.237 -2.180 -7.622 1.00 81.81 90 ALA A C 1
ATOM 699 O O . ALA A 1 90 ? 19.279 -2.363 -8.377 1.00 81.81 90 ALA A O 1
ATOM 700 N N . SER A 1 91 ? 20.926 -3.196 -7.098 1.00 85.25 91 SER A N 1
ATOM 701 C CA . SER A 1 91 ? 20.509 -4.600 -7.221 1.00 85.25 91 SER A CA 1
ATOM 702 C C . SER A 1 91 ? 19.122 -4.840 -6.603 1.00 85.25 91 SER A C 1
ATOM 704 O O . SER A 1 91 ? 18.616 -4.027 -5.824 1.00 85.25 91 SER A O 1
ATOM 706 N N . ASP A 1 92 ? 18.495 -5.981 -6.907 1.00 80.19 92 ASP A N 1
ATOM 707 C CA . ASP A 1 92 ? 17.180 -6.328 -6.344 1.00 80.19 92 ASP A CA 1
ATOM 708 C C . ASP A 1 92 ? 17.198 -6.414 -4.811 1.00 80.19 92 ASP A C 1
ATOM 710 O O . ASP A 1 92 ? 16.272 -5.935 -4.157 1.00 80.19 92 ASP A O 1
ATOM 714 N N . TRP A 1 93 ? 18.271 -6.957 -4.225 1.00 82.75 93 TRP A N 1
ATOM 715 C CA . TRP A 1 93 ? 18.447 -6.991 -2.770 1.00 82.75 93 TRP A CA 1
ATOM 716 C C . TRP A 1 93 ? 18.539 -5.581 -2.178 1.00 82.75 93 TRP A C 1
ATOM 718 O O . TRP A 1 93 ? 17.815 -5.257 -1.240 1.00 82.75 93 TRP A O 1
ATOM 728 N N . GLN A 1 94 ? 19.382 -4.721 -2.755 1.00 86.19 94 GLN A N 1
ATOM 729 C CA . GLN A 1 94 ? 19.539 -3.331 -2.316 1.00 86.19 94 GLN A CA 1
ATOM 730 C C . GLN A 1 94 ? 18.240 -2.534 -2.464 1.00 86.19 94 GLN A C 1
ATOM 732 O O . GLN A 1 94 ? 17.889 -1.749 -1.586 1.00 86.19 94 GLN A O 1
ATOM 737 N N . SER A 1 95 ? 17.489 -2.781 -3.540 1.00 82.31 95 SER A N 1
ATOM 738 C CA . SER A 1 95 ? 16.154 -2.215 -3.715 1.00 82.31 95 SER A CA 1
ATOM 739 C C . SER A 1 95 ? 15.211 -2.664 -2.601 1.00 82.31 95 SER A C 1
ATOM 741 O O . SER A 1 95 ? 14.510 -1.830 -2.040 1.00 82.31 95 SER A O 1
ATOM 743 N N . GLY A 1 96 ? 15.243 -3.948 -2.231 1.00 83.19 96 GLY A N 1
ATOM 744 C CA . GLY A 1 96 ? 14.477 -4.474 -1.102 1.00 83.19 96 GLY A CA 1
ATOM 745 C C . GLY A 1 96 ? 14.848 -3.818 0.230 1.00 83.19 96 GLY A C 1
ATOM 746 O O . GLY A 1 96 ? 13.959 -3.439 0.988 1.00 83.19 96 GLY A O 1
ATOM 747 N N . VAL A 1 97 ? 16.143 -3.619 0.502 1.00 85.38 97 VAL A N 1
ATOM 748 C CA . VAL A 1 97 ? 16.604 -2.912 1.710 1.00 85.38 97 VAL A CA 1
ATOM 749 C C . VAL A 1 97 ? 16.113 -1.464 1.717 1.00 85.38 97 VAL A C 1
ATOM 751 O O . VAL A 1 97 ? 15.571 -1.018 2.725 1.00 85.38 97 VAL A O 1
ATOM 754 N N . ALA A 1 98 ? 16.233 -0.745 0.597 1.00 85.38 98 ALA A N 1
ATOM 755 C CA . ALA A 1 98 ? 15.766 0.637 0.493 1.00 85.38 98 ALA A CA 1
ATOM 756 C C . ALA A 1 98 ? 14.261 0.769 0.756 1.00 85.38 98 ALA A C 1
ATOM 758 O O . ALA A 1 98 ? 13.841 1.661 1.493 1.00 85.38 98 ALA A O 1
ATOM 759 N N . SER A 1 99 ? 13.459 -0.146 0.212 1.00 81.12 99 SER A N 1
ATOM 760 C CA . SER A 1 99 ? 12.020 -0.180 0.458 1.00 81.12 99 SER A CA 1
ATOM 761 C C . SER A 1 99 ? 11.671 -0.528 1.911 1.00 81.12 99 SER A C 1
ATOM 763 O O . SER A 1 99 ? 10.749 0.050 2.476 1.00 81.12 99 SER A O 1
ATOM 765 N N . LEU A 1 100 ? 12.404 -1.438 2.564 1.00 86.12 100 LEU A N 1
ATOM 766 C CA . LEU A 1 100 ? 12.198 -1.727 3.991 1.00 86.12 100 LEU A CA 1
ATOM 767 C C . LEU A 1 100 ? 12.526 -0.509 4.860 1.00 86.12 100 LEU A C 1
ATOM 769 O O . LEU A 1 100 ? 11.772 -0.169 5.773 1.00 86.12 100 LEU A O 1
ATOM 773 N N . SER A 1 101 ? 13.630 0.175 4.561 1.00 86.31 101 SER A N 1
ATOM 774 C CA . SER A 1 101 ? 14.017 1.408 5.241 1.00 86.31 101 SER A CA 1
ATOM 775 C C . SER A 1 101 ? 12.997 2.528 5.015 1.00 86.31 101 SER A C 1
ATOM 777 O O . SER A 1 101 ? 12.613 3.195 5.978 1.00 86.31 101 SER A O 1
ATOM 779 N N . SER A 1 102 ? 12.488 2.703 3.790 1.00 85.12 102 SER A N 1
ATOM 780 C CA . SER A 1 102 ? 11.419 3.671 3.520 1.00 85.12 102 SER A CA 1
ATOM 781 C C . SER A 1 102 ? 10.144 3.316 4.287 1.00 85.12 102 SER A C 1
ATOM 783 O O . SER A 1 102 ? 9.505 4.211 4.838 1.00 85.12 102 SER A O 1
ATOM 785 N N . ALA A 1 103 ? 9.822 2.027 4.438 1.00 82.88 103 ALA A N 1
ATOM 786 C CA . ALA A 1 103 ? 8.701 1.558 5.250 1.00 82.88 103 ALA A CA 1
ATOM 787 C C . ALA A 1 103 ? 8.839 1.971 6.716 1.00 82.88 103 ALA A C 1
ATOM 789 O O . ALA A 1 103 ? 7.893 2.487 7.307 1.00 82.88 103 ALA A O 1
ATOM 790 N N . VAL A 1 104 ? 10.019 1.772 7.309 1.00 86.12 104 VAL A N 1
ATOM 791 C CA . VAL A 1 104 ? 10.304 2.180 8.694 1.00 86.12 104 VAL A CA 1
ATOM 792 C C . VAL A 1 104 ? 10.113 3.690 8.848 1.00 86.12 104 VAL A C 1
ATOM 794 O O . VAL A 1 104 ? 9.397 4.131 9.746 1.00 86.12 104 VAL A O 1
ATOM 797 N N . LEU A 1 105 ? 10.683 4.481 7.937 1.00 86.62 105 LEU A N 1
ATOM 798 C CA . LEU A 1 105 ? 10.614 5.945 7.988 1.00 86.62 105 LEU A CA 1
ATOM 799 C C . LEU A 1 105 ? 9.196 6.483 7.757 1.00 86.62 105 LEU A C 1
ATOM 801 O O . LEU A 1 105 ? 8.795 7.471 8.369 1.00 86.62 105 LEU A O 1
ATOM 805 N N . THR A 1 106 ? 8.411 5.816 6.913 1.00 85.81 106 THR A N 1
ATOM 806 C CA . THR A 1 106 ? 7.030 6.210 6.591 1.00 85.81 106 THR A CA 1
ATOM 807 C C . THR A 1 106 ? 5.975 5.507 7.453 1.00 85.81 106 THR A C 1
ATOM 809 O O . THR A 1 106 ? 4.782 5.798 7.339 1.00 85.81 106 THR A O 1
ATOM 812 N N . THR A 1 107 ? 6.389 4.647 8.392 1.00 86.06 107 THR A N 1
ATOM 813 C CA . THR A 1 107 ? 5.500 3.917 9.311 1.00 86.06 107 THR A CA 1
ATOM 814 C C . THR A 1 107 ? 4.516 4.821 10.058 1.00 86.06 107 THR A C 1
ATOM 816 O O . THR A 1 107 ? 3.329 4.482 10.078 1.00 86.06 107 THR A O 1
ATOM 819 N N . PRO A 1 108 ? 4.915 5.980 10.622 1.00 85.12 108 PRO A N 1
ATOM 820 C CA . PRO A 1 108 ? 3.968 6.865 11.301 1.00 85.12 108 PRO A CA 1
ATOM 821 C C . PRO A 1 108 ? 2.809 7.300 10.394 1.00 85.12 108 PRO A C 1
ATOM 823 O O . PRO A 1 108 ? 1.656 7.333 10.825 1.00 85.12 108 PRO A O 1
ATOM 826 N N . LEU A 1 109 ? 3.094 7.573 9.117 1.00 84.69 109 LEU A N 1
ATOM 827 C CA . LEU A 1 109 ? 2.092 7.979 8.135 1.00 84.69 109 LEU A CA 1
ATOM 828 C C . LEU A 1 109 ? 1.171 6.815 7.751 1.00 84.69 109 LEU A C 1
ATOM 830 O O . LEU A 1 109 ? -0.043 6.994 7.669 1.00 84.69 109 LEU A O 1
ATOM 834 N N . MET A 1 110 ? 1.721 5.608 7.596 1.00 84.25 110 MET A N 1
ATOM 835 C CA . MET A 1 110 ? 0.933 4.396 7.344 1.00 84.25 110 MET A CA 1
ATOM 836 C C . MET A 1 110 ? -0.011 4.066 8.508 1.00 84.25 110 MET A C 1
ATOM 838 O O . MET A 1 110 ? -1.171 3.709 8.289 1.00 84.25 110 MET A O 1
ATOM 842 N N . ILE A 1 111 ? 0.461 4.228 9.746 1.00 83.38 111 ILE A N 1
ATOM 843 C CA . ILE A 1 111 ? -0.336 4.058 10.967 1.00 83.38 111 ILE A CA 1
ATOM 844 C C . ILE A 1 111 ? -1.466 5.088 11.011 1.00 83.38 111 ILE A C 1
ATOM 846 O O . ILE A 1 111 ? -2.620 4.721 11.244 1.00 83.38 111 ILE A O 1
ATOM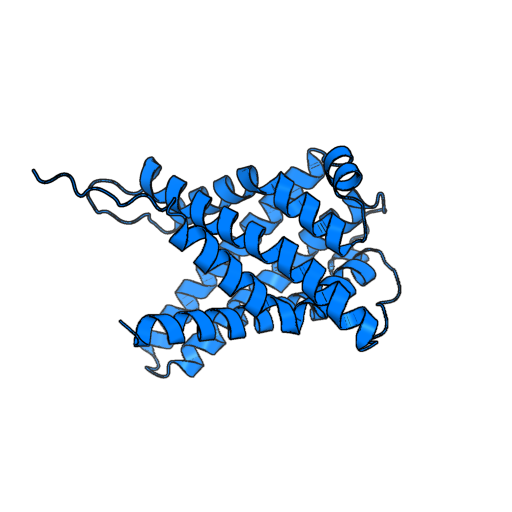 850 N N . ALA A 1 112 ? -1.156 6.356 10.736 1.00 83.62 112 ALA A N 1
ATOM 851 C CA . ALA A 1 112 ? -2.139 7.431 10.678 1.00 83.62 112 ALA A CA 1
ATOM 852 C C . ALA A 1 112 ? -3.210 7.179 9.605 1.00 83.62 112 ALA A C 1
ATOM 854 O O . ALA A 1 112 ? -4.405 7.326 9.875 1.00 83.62 112 ALA A O 1
ATOM 855 N N . PHE A 1 113 ? -2.801 6.737 8.414 1.00 83.56 113 PHE A N 1
ATOM 856 C CA . PHE A 1 113 ? -3.711 6.384 7.328 1.00 83.56 113 PHE A CA 1
ATOM 857 C C . PHE A 1 113 ? -4.631 5.215 7.702 1.00 83.56 113 PHE A C 1
ATOM 859 O O . PHE A 1 113 ? -5.842 5.290 7.484 1.00 83.56 113 PHE A O 1
ATOM 866 N N . ASN A 1 114 ? -4.098 4.166 8.334 1.00 82.75 114 ASN A N 1
ATOM 867 C CA . ASN A 1 114 ? -4.922 3.054 8.805 1.00 82.75 114 ASN A CA 1
ATOM 868 C C . ASN A 1 114 ? -5.939 3.505 9.869 1.00 82.75 114 ASN A C 1
ATOM 870 O O . ASN A 1 114 ? -7.105 3.110 9.830 1.00 82.75 114 ASN A O 1
ATOM 874 N N . GLY A 1 115 ? -5.537 4.429 10.749 1.00 80.75 115 GLY A N 1
ATOM 875 C CA . GLY A 1 115 ? -6.444 5.116 11.665 1.00 80.75 115 GLY A CA 1
ATOM 876 C C . GLY A 1 115 ? -7.574 5.851 10.936 1.00 80.75 115 GLY A C 1
ATOM 877 O O . GLY A 1 115 ? -8.738 5.704 11.305 1.00 80.75 115 GLY A O 1
ATOM 878 N N . VAL A 1 116 ? -7.269 6.576 9.856 1.00 81.31 116 VAL A N 1
ATOM 879 C CA . VAL A 1 116 ? -8.280 7.260 9.029 1.00 81.31 116 VAL A CA 1
ATOM 880 C C . VAL A 1 116 ? -9.287 6.273 8.427 1.00 81.31 116 VAL A C 1
ATOM 882 O O . VAL A 1 116 ? -10.492 6.548 8.470 1.00 81.31 116 VAL A O 1
ATOM 885 N N . LEU A 1 117 ? -8.829 5.119 7.928 1.00 81.31 117 LEU A N 1
ATOM 886 C CA . LEU A 1 117 ? -9.707 4.057 7.417 1.00 81.31 117 LEU A CA 1
ATOM 887 C C . LEU A 1 117 ? -10.638 3.500 8.505 1.00 81.31 117 LEU A C 1
ATOM 889 O O . LEU A 1 117 ? -11.810 3.238 8.237 1.00 81.31 117 LEU A O 1
ATOM 893 N N . ALA A 1 118 ? -10.137 3.391 9.737 1.00 78.88 118 ALA A N 1
ATOM 894 C CA . ALA A 1 118 ? -10.886 2.960 10.917 1.00 78.88 118 ALA A CA 1
ATOM 895 C C . ALA A 1 118 ? -11.706 4.085 11.591 1.00 78.88 118 ALA A C 1
ATOM 897 O O . ALA A 1 118 ? -12.231 3.891 12.685 1.00 78.88 118 ALA A O 1
ATOM 898 N N . LYS A 1 119 ? -11.826 5.270 10.970 1.00 79.94 119 LYS A N 1
ATOM 899 C CA . LYS A 1 119 ? -12.482 6.471 11.538 1.00 79.94 119 LYS A CA 1
ATOM 900 C C . LYS A 1 119 ? -11.890 6.956 12.871 1.00 79.94 119 LYS A C 1
ATOM 902 O O . LYS A 1 119 ? -12.553 7.653 13.636 1.00 79.94 119 LYS A O 1
ATOM 907 N N . MET A 1 120 ? -10.625 6.656 13.126 1.00 82.00 120 MET A N 1
ATOM 908 C CA . MET A 1 120 ? -9.891 7.146 14.283 1.00 82.00 120 MET A CA 1
ATOM 909 C C . MET A 1 120 ? -9.336 8.559 14.021 1.00 82.00 120 MET A C 1
ATOM 911 O O . MET A 1 120 ? -8.810 8.818 12.934 1.00 82.00 120 MET A O 1
ATOM 915 N N . PRO A 1 121 ? -9.402 9.490 14.994 1.00 82.06 121 PRO A N 1
ATOM 916 C CA . PRO A 1 121 ? -8.712 10.773 14.885 1.00 82.06 121 PRO A CA 1
ATOM 917 C C . PRO A 1 121 ? -7.196 10.580 14.751 1.00 82.06 121 PRO A C 1
ATOM 919 O O . PRO A 1 121 ? -6.619 9.754 15.459 1.00 82.06 121 PRO A O 1
ATOM 922 N N . LEU A 1 122 ? -6.531 11.389 13.917 1.00 79.69 122 LEU A N 1
ATOM 923 C CA . LEU A 1 122 ? -5.077 11.306 13.686 1.00 79.69 122 LEU A CA 1
ATOM 924 C C . LEU A 1 122 ? -4.276 11.358 14.993 1.00 79.69 122 LEU A C 1
ATOM 926 O O . LEU A 1 122 ? -3.401 10.529 15.225 1.00 79.69 122 LEU A O 1
ATOM 930 N N . LYS A 1 123 ? -4.635 12.281 15.895 1.00 83.06 123 LYS A N 1
ATOM 931 C CA . LYS A 1 123 ? -4.014 12.412 17.223 1.00 83.06 123 LYS A CA 1
ATOM 932 C C . LYS A 1 123 ? -4.092 11.111 18.028 1.00 83.06 123 LYS A C 1
ATOM 934 O O . LYS A 1 123 ? -3.142 10.759 18.720 1.00 83.06 123 LYS A O 1
ATOM 939 N N . THR A 1 124 ? -5.208 10.391 17.931 1.00 82.31 124 THR A N 1
ATOM 940 C CA . THR A 1 124 ? -5.400 9.100 18.602 1.00 82.31 124 THR A CA 1
ATOM 941 C C . THR A 1 124 ? -4.587 8.002 17.924 1.00 82.31 124 THR A C 1
ATOM 943 O O . THR A 1 124 ? -3.963 7.212 18.627 1.00 82.31 124 THR A O 1
ATOM 946 N N . ALA A 1 125 ? -4.530 7.983 16.589 1.00 80.31 125 ALA A N 1
ATOM 947 C CA . ALA A 1 125 ? -3.723 7.021 15.839 1.00 80.31 125 ALA A CA 1
ATOM 948 C C . ALA A 1 125 ? -2.231 7.131 16.197 1.00 80.31 125 ALA A C 1
ATOM 950 O O . ALA A 1 125 ? -1.605 6.124 16.515 1.00 80.31 125 ALA A O 1
ATOM 951 N N . PHE A 1 126 ? -1.688 8.353 16.258 1.00 80.44 126 PHE A N 1
ATOM 952 C CA . PHE A 1 126 ? -0.300 8.581 16.674 1.00 80.44 126 PHE A CA 1
ATOM 953 C C . PHE A 1 126 ? -0.053 8.227 18.144 1.00 80.44 126 PHE A C 1
ATOM 955 O O . PHE A 1 126 ? 0.947 7.593 18.458 1.00 80.44 126 PHE A O 1
ATOM 962 N N . ARG A 1 127 ? -0.971 8.575 19.057 1.00 82.56 127 ARG A N 1
ATOM 963 C CA . ARG A 1 127 ? -0.842 8.226 20.486 1.00 82.56 127 ARG A CA 1
ATOM 964 C C . ARG A 1 127 ? -0.866 6.723 20.749 1.00 82.56 127 ARG A C 1
ATOM 966 O O . ARG A 1 127 ? -0.286 6.272 21.728 1.00 82.56 127 ARG A O 1
ATOM 973 N N . LYS A 1 128 ? -1.556 5.961 19.902 1.00 76.88 128 LYS A N 1
ATOM 974 C CA . LYS A 1 128 ? -1.637 4.500 19.996 1.00 76.88 128 LYS A CA 1
ATOM 975 C C . LYS A 1 128 ? -0.500 3.784 19.267 1.00 76.88 128 LYS A C 1
ATOM 977 O O . LYS A 1 128 ? -0.493 2.552 19.266 1.00 76.88 128 LYS A O 1
ATOM 982 N N . MET A 1 129 ? 0.438 4.519 18.666 1.00 79.81 129 MET A N 1
ATOM 983 C CA . MET A 1 129 ? 1.602 3.938 18.012 1.00 79.81 129 MET A CA 1
ATOM 984 C C . MET A 1 129 ? 2.472 3.206 19.034 1.00 79.81 129 MET A C 1
ATOM 986 O O . MET A 1 129 ? 2.916 3.781 20.023 1.00 79.81 129 MET A O 1
ATOM 990 N N . ASN A 1 130 ? 2.718 1.921 18.792 1.00 84.44 130 ASN A N 1
ATOM 991 C CA . ASN A 1 130 ? 3.569 1.091 19.639 1.00 84.44 130 ASN A CA 1
ATOM 992 C C . ASN A 1 130 ? 4.539 0.254 18.791 1.00 84.44 130 ASN A C 1
ATOM 994 O O . ASN A 1 130 ? 4.407 0.170 17.568 1.00 84.44 130 ASN A O 1
ATOM 998 N N . LYS A 1 131 ? 5.517 -0.382 19.448 1.00 86.00 131 LYS A N 1
ATOM 999 C CA . LYS A 1 131 ? 6.549 -1.189 18.773 1.00 86.00 131 LYS A CA 1
ATOM 1000 C C . LYS A 1 131 ? 5.950 -2.330 17.944 1.00 86.00 131 LYS A C 1
ATOM 1002 O O . LYS A 1 131 ? 6.443 -2.608 16.857 1.00 86.00 131 LYS A O 1
ATOM 1007 N N . THR A 1 132 ? 4.859 -2.940 18.409 1.00 86.12 132 THR A N 1
ATOM 1008 C CA . THR A 1 132 ? 4.148 -4.002 17.682 1.00 86.12 132 THR A CA 1
ATOM 1009 C C . THR A 1 132 ? 3.572 -3.495 16.364 1.00 86.12 132 THR A C 1
ATOM 1011 O O . THR A 1 132 ? 3.715 -4.155 15.343 1.00 86.12 132 THR A O 1
ATOM 1014 N N . GLN A 1 133 ? 2.968 -2.305 16.344 1.00 83.38 133 GLN A N 1
ATOM 1015 C CA . GLN A 1 133 ? 2.436 -1.708 15.116 1.00 83.38 133 GLN A CA 1
ATOM 1016 C C . GLN A 1 133 ? 3.544 -1.353 14.124 1.00 83.38 133 GLN A C 1
ATOM 1018 O O . GLN A 1 133 ? 3.365 -1.545 12.922 1.00 83.38 133 GLN A O 1
ATOM 1023 N N . VAL A 1 134 ? 4.696 -0.887 14.617 1.00 84.81 134 VAL A N 1
ATOM 1024 C CA . VAL A 1 134 ? 5.878 -0.660 13.774 1.00 84.81 134 VAL A CA 1
ATOM 1025 C C . VAL A 1 134 ? 6.353 -1.979 13.168 1.00 84.81 134 VAL A C 1
ATOM 1027 O O . VAL A 1 134 ? 6.458 -2.081 11.950 1.00 84.81 134 VAL A O 1
ATOM 1030 N N . ALA A 1 135 ? 6.542 -3.016 13.987 1.00 87.06 135 ALA A N 1
ATOM 1031 C CA . ALA A 1 135 ? 6.968 -4.335 13.521 1.00 87.06 135 ALA A CA 1
ATOM 1032 C C . ALA A 1 135 ? 5.991 -4.940 12.498 1.00 87.06 135 ALA A C 1
ATOM 1034 O O . ALA A 1 135 ? 6.418 -5.435 11.459 1.00 87.06 135 ALA A O 1
ATOM 1035 N N . LEU A 1 136 ? 4.680 -4.845 12.745 1.00 87.81 136 LEU A N 1
ATOM 1036 C CA . LEU A 1 136 ? 3.647 -5.306 11.812 1.00 87.81 136 LEU A CA 1
ATOM 1037 C C . LEU A 1 136 ? 3.667 -4.525 10.496 1.00 87.81 136 LEU A C 1
ATOM 1039 O O . LEU A 1 136 ? 3.480 -5.119 9.438 1.00 87.81 136 LEU A O 1
ATOM 1043 N N . THR A 1 137 ? 3.916 -3.215 10.545 1.00 84.44 137 THR A N 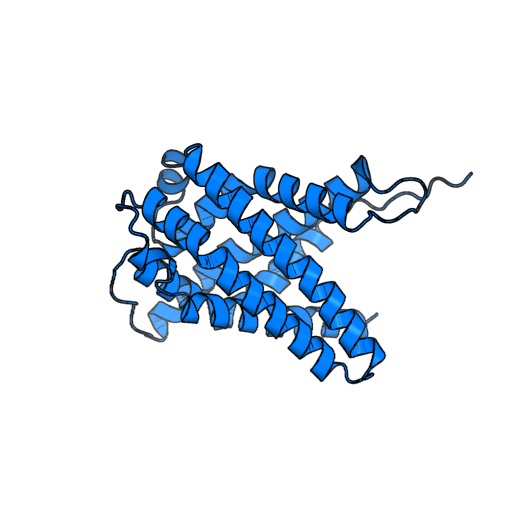1
ATOM 1044 C CA . THR A 1 137 ? 4.022 -2.376 9.343 1.00 84.44 137 THR A CA 1
ATOM 1045 C C . THR A 1 137 ? 5.242 -2.761 8.511 1.00 84.44 137 THR A C 1
ATOM 1047 O O . THR A 1 137 ? 5.118 -2.957 7.303 1.00 84.44 137 THR A O 1
ATOM 1050 N N . VAL A 1 138 ? 6.396 -2.949 9.156 1.00 85.81 138 VAL A N 1
ATOM 1051 C CA . VAL A 1 138 ? 7.633 -3.388 8.494 1.00 85.81 138 VAL A CA 1
ATOM 1052 C C . VAL A 1 138 ? 7.474 -4.788 7.906 1.00 85.81 138 VAL A C 1
ATOM 1054 O O . VAL A 1 138 ? 7.826 -5.003 6.752 1.00 85.81 138 VAL A O 1
ATOM 1057 N N . LEU A 1 139 ? 6.891 -5.733 8.650 1.00 87.31 139 LEU A N 1
ATOM 1058 C CA . LEU A 1 139 ? 6.651 -7.093 8.164 1.00 87.31 139 LEU A CA 1
ATOM 1059 C C . LEU A 1 139 ? 5.663 -7.114 6.991 1.00 87.31 139 LEU A C 1
ATOM 1061 O O . LEU A 1 139 ? 5.873 -7.835 6.016 1.00 87.31 139 LEU A O 1
ATOM 1065 N N . ARG A 1 140 ? 4.599 -6.304 7.059 1.00 86.44 140 ARG A N 1
ATOM 1066 C CA . ARG A 1 140 ? 3.652 -6.126 5.951 1.00 86.44 140 ARG A CA 1
ATOM 1067 C C . ARG A 1 140 ? 4.372 -5.655 4.690 1.00 86.44 140 ARG A C 1
ATOM 1069 O O . ARG A 1 140 ? 4.097 -6.189 3.616 1.00 86.44 140 ARG A O 1
ATOM 1076 N N . GLU A 1 141 ? 5.278 -4.689 4.823 1.00 81.94 141 GLU A N 1
ATOM 1077 C CA . GLU A 1 141 ? 6.051 -4.189 3.689 1.00 81.94 141 GLU A CA 1
ATOM 1078 C C . GLU A 1 141 ? 7.061 -5.222 3.188 1.00 81.94 141 GLU A C 1
ATOM 1080 O O . GLU A 1 141 ? 7.145 -5.449 1.989 1.00 81.94 141 GLU A O 1
ATOM 1085 N N . ALA A 1 142 ? 7.752 -5.935 4.078 1.00 84.31 142 ALA A N 1
ATOM 1086 C CA . ALA A 1 142 ? 8.666 -7.012 3.702 1.00 84.31 142 ALA A CA 1
ATOM 1087 C C . ALA A 1 142 ? 7.978 -8.071 2.832 1.00 84.31 142 ALA A C 1
ATOM 1089 O O . ALA A 1 142 ? 8.497 -8.460 1.785 1.00 84.31 142 ALA A O 1
ATOM 1090 N N . VAL A 1 143 ? 6.775 -8.497 3.228 1.00 85.50 143 VAL A N 1
ATOM 1091 C CA . VAL A 1 143 ? 5.979 -9.458 2.453 1.00 85.50 143 VAL A CA 1
ATOM 1092 C C . VAL A 1 143 ? 5.487 -8.848 1.142 1.00 85.50 143 VAL A C 1
ATOM 1094 O O . VAL A 1 143 ? 5.506 -9.520 0.109 1.00 85.50 143 VAL A O 1
ATOM 1097 N N . PHE A 1 144 ? 5.103 -7.568 1.142 1.00 80.06 144 PHE A N 1
ATOM 1098 C CA . PHE A 1 144 ? 4.751 -6.871 -0.093 1.00 80.06 144 PHE A CA 1
ATOM 1099 C C . PHE A 1 144 ? 5.934 -6.817 -1.071 1.00 80.06 144 PHE A C 1
ATOM 1101 O O . PHE A 1 144 ? 5.791 -7.165 -2.240 1.00 80.06 144 PHE A O 1
ATOM 1108 N N . LEU A 1 145 ? 7.132 -6.485 -0.603 1.00 76.69 145 LEU A N 1
ATOM 1109 C CA . LEU A 1 145 ? 8.336 -6.426 -1.429 1.00 76.69 145 LEU A CA 1
ATOM 1110 C C . LEU A 1 145 ? 8.750 -7.789 -1.955 1.00 76.69 145 LEU A C 1
ATOM 1112 O O . LEU A 1 145 ? 9.091 -7.921 -3.130 1.00 76.69 145 LEU A O 1
ATOM 1116 N N . PHE A 1 146 ? 8.662 -8.815 -1.112 1.00 77.75 146 PHE A N 1
ATOM 1117 C CA . PHE A 1 146 ? 8.875 -10.186 -1.546 1.00 77.75 146 PHE A CA 1
ATOM 1118 C C . PHE A 1 146 ? 7.941 -10.534 -2.714 1.00 77.75 146 PHE A C 1
ATOM 1120 O O . PHE A 1 146 ? 8.399 -11.036 -3.740 1.00 77.75 146 PHE A O 1
ATOM 1127 N N . SER A 1 147 ? 6.659 -10.167 -2.624 1.00 77.50 147 SER A N 1
ATOM 1128 C CA . SER A 1 147 ? 5.706 -10.377 -3.720 1.00 77.50 147 SER A CA 1
ATOM 1129 C C . SER A 1 147 ? 6.017 -9.549 -4.976 1.00 77.50 147 SER A C 1
ATOM 1131 O O . SER A 1 147 ? 5.901 -10.057 -6.092 1.00 77.50 147 SER A O 1
ATOM 1133 N N . MET A 1 148 ? 6.499 -8.311 -4.823 1.00 73.00 148 MET A N 1
ATOM 1134 C CA . MET A 1 148 ? 6.908 -7.454 -5.941 1.00 73.00 148 MET A CA 1
ATOM 1135 C C . MET A 1 148 ? 8.151 -7.989 -6.663 1.00 73.00 148 MET A C 1
ATOM 1137 O O . MET A 1 148 ? 8.247 -7.886 -7.886 1.00 73.00 148 MET A O 1
ATOM 1141 N N . SER A 1 149 ? 9.080 -8.624 -5.950 1.00 74.75 149 SER A N 1
ATOM 1142 C CA . SER A 1 149 ? 10.222 -9.311 -6.566 1.00 74.75 149 SER A CA 1
ATOM 1143 C C . SER A 1 149 ? 9.773 -10.477 -7.452 1.00 74.75 149 SER A C 1
ATOM 1145 O O . SER A 1 149 ? 10.301 -10.660 -8.551 1.00 74.75 149 SER A O 1
ATOM 1147 N N . TYR A 1 150 ? 8.747 -11.225 -7.033 1.00 75.00 150 TYR A N 1
ATOM 1148 C CA . TYR A 1 150 ? 8.105 -12.220 -7.899 1.00 75.00 150 TYR A CA 1
ATOM 1149 C C . TYR A 1 150 ? 7.341 -11.574 -9.058 1.00 75.00 150 TYR A C 1
ATOM 1151 O O . TYR A 1 150 ? 7.391 -12.102 -10.167 1.00 75.00 150 TYR A O 1
ATOM 1159 N N . SER A 1 151 ? 6.710 -10.413 -8.844 1.00 73.81 151 SER A N 1
ATOM 1160 C CA . SER A 1 151 ? 6.063 -9.636 -9.910 1.00 73.81 151 SER A CA 1
ATOM 1161 C C . SER A 1 151 ? 7.026 -9.296 -11.042 1.00 73.81 151 SER A C 1
ATOM 1163 O O . SER A 1 151 ? 6.723 -9.577 -12.197 1.00 73.81 151 SER A O 1
ATOM 1165 N N . LYS A 1 152 ? 8.223 -8.786 -10.725 1.00 75.44 152 LYS A N 1
ATOM 1166 C CA . LYS A 1 152 ? 9.253 -8.491 -11.735 1.00 75.44 152 LYS A CA 1
ATOM 1167 C C . LYS A 1 152 ? 9.646 -9.732 -12.538 1.00 75.44 152 LYS A C 1
ATOM 1169 O O . LYS A 1 152 ? 9.724 -9.665 -13.761 1.00 75.44 152 LYS A O 1
ATOM 1174 N N . LYS A 1 153 ? 9.869 -10.865 -11.862 1.00 81.00 153 LYS A N 1
ATOM 1175 C CA . LYS A 1 153 ? 10.213 -12.136 -12.522 1.00 81.00 153 LYS A CA 1
ATOM 1176 C C . LYS A 1 153 ? 9.085 -12.627 -13.430 1.00 81.00 153 LYS A C 1
ATOM 1178 O O . LYS A 1 153 ? 9.354 -13.042 -14.551 1.00 81.00 153 LYS A O 1
ATOM 1183 N N . ALA A 1 154 ? 7.840 -12.538 -12.967 1.00 79.62 154 ALA A N 1
ATOM 1184 C CA . ALA A 1 154 ? 6.666 -12.907 -13.749 1.00 79.62 154 ALA A CA 1
ATOM 1185 C C . ALA A 1 154 ? 6.472 -11.986 -14.963 1.00 79.62 154 ALA A C 1
ATOM 1187 O O . ALA A 1 154 ? 6.260 -12.482 -16.062 1.00 79.62 154 ALA A O 1
ATOM 1188 N N . SER A 1 155 ? 6.603 -10.665 -14.793 1.00 77.31 155 SER A N 1
ATOM 1189 C CA . SER A 1 155 ? 6.557 -9.705 -15.902 1.00 77.31 155 SER A CA 1
ATOM 1190 C C . SER A 1 155 ? 7.637 -9.996 -16.937 1.00 77.31 155 SER A C 1
ATOM 1192 O O . SER A 1 155 ? 7.307 -10.089 -18.111 1.00 77.31 155 SER A O 1
ATOM 1194 N N . LYS A 1 156 ? 8.888 -10.230 -16.517 1.00 82.75 156 LYS A N 1
ATOM 1195 C CA . LYS A 1 156 ? 9.982 -10.577 -17.435 1.00 82.75 156 LYS A CA 1
ATOM 1196 C C . LYS A 1 156 ? 9.692 -11.868 -18.208 1.00 82.75 156 LYS A C 1
ATOM 1198 O O . LYS A 1 156 ? 9.837 -11.905 -19.422 1.00 82.75 156 LYS A O 1
ATOM 1203 N N . TYR A 1 157 ? 9.215 -12.903 -17.517 1.00 85.94 157 TYR A N 1
ATOM 1204 C CA . TYR A 1 157 ? 8.820 -14.161 -18.154 1.00 85.94 157 TYR A CA 1
ATOM 1205 C C . TYR A 1 157 ? 7.699 -13.968 -19.187 1.00 85.94 157 TYR A C 1
ATOM 1207 O O . TYR A 1 157 ? 7.718 -14.577 -20.251 1.00 85.94 157 TYR A O 1
ATOM 1215 N N . VAL A 1 158 ? 6.716 -13.114 -18.888 1.00 86.00 158 VAL A N 1
ATOM 1216 C CA . VAL A 1 158 ? 5.623 -12.795 -19.815 1.00 86.00 158 VAL A CA 1
ATOM 1217 C C . VAL A 1 158 ? 6.127 -11.973 -21.001 1.00 86.00 158 VAL A C 1
ATOM 1219 O O . VAL A 1 158 ? 5.761 -12.287 -22.127 1.00 86.00 158 VAL A O 1
ATOM 1222 N N . GLU A 1 159 ? 6.986 -10.977 -20.781 1.00 84.94 159 GLU A N 1
ATOM 1223 C CA . GLU A 1 159 ? 7.610 -10.172 -21.844 1.00 84.94 159 GLU A CA 1
ATOM 1224 C C . GLU A 1 159 ? 8.423 -11.037 -22.817 1.00 84.94 159 GLU A C 1
ATOM 1226 O O . GLU A 1 159 ? 8.354 -10.833 -24.024 1.00 84.94 159 GLU A O 1
ATOM 1231 N N . GLU A 1 160 ? 9.121 -12.061 -22.318 1.00 89.56 160 GLU A N 1
ATOM 1232 C CA . GLU A 1 160 ? 9.846 -13.037 -23.147 1.00 89.56 160 GLU A CA 1
ATOM 1233 C C . GLU A 1 160 ? 8.916 -13.918 -24.006 1.00 89.56 160 GLU A C 1
ATOM 1235 O O . GLU A 1 160 ? 9.367 -14.559 -24.956 1.00 89.56 160 GLU A O 1
ATOM 1240 N N . LYS A 1 161 ? 7.620 -13.987 -23.673 1.00 90.44 161 LYS A N 1
ATOM 1241 C CA . LYS A 1 161 ? 6.622 -14.827 -24.357 1.00 90.44 161 LYS A CA 1
ATOM 1242 C C . LYS A 1 161 ? 5.603 -14.032 -25.166 1.00 90.44 161 LYS A C 1
ATOM 1244 O O . LYS A 1 161 ? 4.937 -14.610 -26.023 1.00 90.44 161 LYS A O 1
ATOM 1249 N N . THR A 1 162 ? 5.440 -12.739 -24.900 1.00 88.62 162 THR A N 1
ATOM 1250 C CA . THR A 1 162 ? 4.504 -11.880 -25.621 1.00 88.62 162 THR A CA 1
ATOM 1251 C C . THR A 1 162 ? 4.882 -10.403 -25.522 1.00 88.62 162 THR A C 1
ATOM 1253 O O . THR A 1 162 ? 5.178 -9.885 -24.449 1.00 88.62 162 THR A O 1
ATOM 1256 N N . GLU A 1 163 ? 4.758 -9.687 -26.640 1.00 84.38 163 GLU A N 1
ATOM 1257 C CA . GLU A 1 163 ? 4.873 -8.222 -26.685 1.00 84.38 163 GLU A CA 1
ATOM 1258 C C . GLU A 1 163 ? 3.568 -7.514 -26.273 1.00 84.38 163 GLU A C 1
ATOM 1260 O O . GLU A 1 163 ? 3.480 -6.282 -26.244 1.00 84.38 163 GLU A O 1
ATOM 1265 N N . ASN A 1 164 ? 2.518 -8.276 -25.947 1.00 84.00 164 ASN A N 1
ATOM 1266 C CA . ASN A 1 164 ? 1.224 -7.711 -25.607 1.00 84.00 164 ASN A CA 1
ATOM 1267 C C . ASN A 1 164 ? 1.281 -6.982 -24.253 1.00 84.00 164 ASN A C 1
ATOM 1269 O O . ASN A 1 164 ? 1.214 -7.584 -23.175 1.00 84.00 164 ASN A O 1
ATOM 1273 N N . LYS A 1 165 ? 1.324 -5.645 -24.321 1.00 82.50 165 LYS A N 1
ATOM 1274 C CA . LYS A 1 165 ? 1.331 -4.741 -23.160 1.00 82.50 165 LYS A CA 1
ATOM 1275 C C . LYS A 1 165 ? 0.178 -5.003 -22.187 1.00 82.50 165 LYS A C 1
ATOM 1277 O O . LYS A 1 165 ? 0.369 -4.841 -20.982 1.00 82.50 165 LYS A O 1
ATOM 1282 N N . ALA A 1 166 ? -0.993 -5.427 -22.671 1.00 84.56 166 ALA A N 1
ATOM 1283 C CA . ALA A 1 166 ? -2.130 -5.748 -21.812 1.00 84.56 166 ALA A CA 1
ATOM 1284 C C . ALA A 1 166 ? -1.878 -7.017 -20.985 1.00 84.56 166 ALA A C 1
ATOM 1286 O O . ALA A 1 166 ? -2.187 -7.034 -19.795 1.00 84.56 166 ALA A O 1
ATOM 1287 N N . VAL A 1 167 ? -1.254 -8.048 -21.567 1.00 85.12 167 VAL A N 1
ATOM 1288 C CA . VAL A 1 167 ? -0.921 -9.293 -20.852 1.00 85.12 167 VAL A CA 1
ATOM 1289 C C . VAL A 1 167 ? 0.123 -9.027 -19.768 1.00 85.12 167 VAL A C 1
ATOM 1291 O O . VAL A 1 167 ? -0.067 -9.431 -18.623 1.00 85.12 167 VAL A O 1
ATOM 1294 N N . ASN A 1 168 ? 1.174 -8.262 -20.075 1.00 82.19 168 ASN A N 1
ATOM 1295 C CA . ASN A 1 168 ? 2.164 -7.846 -19.076 1.00 82.19 168 ASN A CA 1
ATOM 1296 C C . ASN A 1 168 ? 1.534 -6.970 -17.972 1.00 82.19 168 ASN A C 1
ATOM 1298 O O . ASN A 1 168 ? 1.810 -7.129 -16.780 1.00 82.19 168 ASN A O 1
ATOM 1302 N N . HIS A 1 169 ? 0.621 -6.068 -18.342 1.00 83.69 169 HIS A N 1
ATOM 1303 C CA . HIS A 1 169 ? -0.121 -5.274 -17.369 1.00 83.69 169 HIS A CA 1
ATOM 1304 C C . HIS A 1 169 ? -0.960 -6.151 -16.425 1.00 83.69 169 HIS A C 1
ATOM 1306 O O . HIS A 1 169 ? -0.882 -5.974 -15.210 1.00 83.69 169 HIS A O 1
ATOM 1312 N N . MET A 1 170 ? -1.689 -7.133 -16.959 1.00 86.81 170 MET A N 1
ATOM 1313 C CA . MET A 1 170 ? -2.483 -8.072 -16.162 1.00 86.81 170 MET A CA 1
ATOM 1314 C C . MET A 1 170 ? -1.622 -8.980 -15.283 1.00 86.81 170 MET A C 1
ATOM 1316 O O . MET A 1 170 ? -1.991 -9.224 -14.136 1.00 86.81 170 MET A O 1
ATOM 1320 N N . ALA A 1 171 ? -0.459 -9.424 -15.768 1.00 85.81 171 ALA A N 1
ATOM 1321 C CA . ALA A 1 171 ? 0.496 -10.185 -14.967 1.00 85.81 171 ALA A CA 1
ATOM 1322 C C . ALA A 1 171 ? 0.954 -9.386 -13.737 1.00 85.81 171 ALA A C 1
ATOM 1324 O O . ALA A 1 171 ? 0.963 -9.912 -12.627 1.00 85.81 171 ALA A O 1
ATOM 1325 N N . ASN A 1 172 ? 1.241 -8.093 -13.915 1.00 84.06 172 ASN A N 1
ATOM 1326 C CA . ASN A 1 172 ? 1.591 -7.190 -12.820 1.00 84.06 172 ASN A CA 1
ATOM 1327 C C . ASN A 1 172 ? 0.421 -6.996 -11.834 1.00 84.06 172 ASN A C 1
ATOM 1329 O O . ASN A 1 172 ? 0.602 -7.095 -10.625 1.00 84.06 172 ASN A O 1
ATOM 1333 N N . VAL A 1 173 ? -0.804 -6.789 -12.329 1.00 88.62 173 VAL A N 1
ATOM 1334 C CA . VAL A 1 173 ? -1.989 -6.691 -11.458 1.00 88.62 173 VAL A CA 1
ATOM 1335 C C . VAL A 1 173 ? -2.186 -7.975 -10.642 1.00 88.62 173 VAL A C 1
ATOM 1337 O O . VAL A 1 173 ? -2.444 -7.900 -9.441 1.00 88.62 173 VAL A O 1
ATOM 1340 N N . ALA A 1 174 ? -2.025 -9.149 -11.259 1.00 88.69 174 ALA A N 1
ATOM 1341 C CA . ALA A 1 174 ? -2.186 -10.438 -10.590 1.00 88.69 174 ALA A CA 1
ATOM 1342 C C . ALA A 1 174 ? -1.148 -10.655 -9.478 1.00 88.69 174 ALA A C 1
ATOM 1344 O O . ALA A 1 174 ? -1.495 -11.078 -8.375 1.00 88.69 174 ALA A O 1
ATOM 1345 N N . THR A 1 175 ? 0.118 -10.328 -9.732 1.00 87.00 175 THR A N 1
ATOM 1346 C CA . THR A 1 175 ? 1.208 -10.507 -8.763 1.00 87.00 175 THR A CA 1
ATOM 1347 C C . THR A 1 175 ? 1.123 -9.512 -7.608 1.00 87.00 175 THR A C 1
ATOM 1349 O O . THR A 1 175 ? 1.308 -9.904 -6.457 1.00 87.00 175 THR A O 1
ATOM 1352 N N . VAL A 1 176 ? 0.750 -8.254 -7.873 1.00 86.88 176 VAL A N 1
ATOM 1353 C CA . VAL A 1 176 ? 0.428 -7.275 -6.819 1.00 86.88 176 VAL A CA 1
ATOM 1354 C C . VAL A 1 176 ? -0.769 -7.765 -5.997 1.00 86.88 176 VAL A C 1
ATOM 1356 O O . VAL A 1 176 ? -0.749 -7.679 -4.769 1.00 86.88 176 VAL A O 1
ATOM 1359 N N . GLY A 1 177 ? -1.801 -8.313 -6.645 1.00 91.75 177 GLY A N 1
ATOM 1360 C CA . GLY A 1 177 ? -2.959 -8.904 -5.974 1.00 91.75 177 GLY A CA 1
ATOM 1361 C C . GLY A 1 177 ? -2.581 -10.055 -5.040 1.00 91.75 177 GLY A C 1
ATOM 1362 O O . GLY A 1 177 ? -3.014 -10.078 -3.888 1.00 91.75 177 GLY A O 1
ATOM 1363 N N . ALA A 1 178 ? -1.716 -10.964 -5.497 1.00 90.38 178 ALA A N 1
ATOM 1364 C CA . ALA A 1 178 ? -1.160 -12.033 -4.670 1.00 90.38 178 ALA A CA 1
ATOM 1365 C C . ALA A 1 178 ? -0.355 -11.470 -3.486 1.00 90.38 178 ALA A C 1
ATOM 1367 O O . ALA A 1 178 ? -0.512 -11.923 -2.355 1.00 90.38 178 ALA A O 1
ATOM 1368 N N . GLY A 1 179 ? 0.434 -10.420 -3.710 1.00 89.38 179 GLY A N 1
ATOM 1369 C CA . GLY A 1 179 ? 1.116 -9.687 -2.646 1.00 89.38 179 GLY A CA 1
ATOM 1370 C C . GLY A 1 179 ? 0.182 -9.098 -1.598 1.00 89.38 179 GLY A C 1
ATOM 1371 O O . GLY A 1 179 ? 0.408 -9.247 -0.397 1.00 89.38 179 GLY A O 1
ATOM 1372 N N . ALA A 1 180 ? -0.903 -8.471 -2.053 1.00 91.44 180 ALA A N 1
ATOM 1373 C CA . ALA A 1 180 ? -1.943 -7.917 -1.196 1.00 91.44 180 ALA A CA 1
ATOM 1374 C C . ALA A 1 180 ? -2.693 -8.997 -0.405 1.00 91.44 180 ALA A C 1
ATOM 1376 O O . ALA A 1 180 ? -3.168 -8.718 0.691 1.00 91.44 180 ALA A O 1
ATOM 1377 N N . PHE A 1 181 ? -2.813 -10.209 -0.951 1.00 93.75 181 PHE A N 1
ATOM 1378 C CA . PHE A 1 181 ? -3.362 -11.363 -0.246 1.00 93.75 181 PHE A CA 1
ATOM 1379 C C . PHE A 1 181 ? -2.400 -11.847 0.846 1.00 93.75 181 PHE A C 1
ATOM 1381 O O . PHE A 1 181 ? -2.792 -11.946 2.008 1.00 93.75 181 PHE A O 1
ATOM 1388 N N . LEU A 1 182 ? -1.133 -12.087 0.492 1.00 91.25 182 LEU A N 1
ATOM 1389 C CA . LEU A 1 182 ? -0.112 -12.610 1.405 1.00 91.25 182 LEU A CA 1
ATOM 1390 C C . LEU A 1 182 ? 0.177 -11.663 2.572 1.00 91.25 182 LEU A C 1
ATOM 1392 O O . LEU A 1 182 ? 0.433 -12.120 3.684 1.00 91.25 182 LEU A O 1
ATOM 1396 N N . ASN A 1 183 ? 0.125 -10.347 2.343 1.00 91.12 183 ASN A N 1
ATOM 1397 C CA . ASN A 1 183 ? 0.374 -9.364 3.395 1.00 91.12 183 ASN A CA 1
ATOM 1398 C C . ASN A 1 183 ? -0.864 -8.964 4.215 1.00 91.12 183 ASN A C 1
ATOM 1400 O O . ASN A 1 183 ? -0.741 -8.204 5.182 1.00 91.12 183 ASN A O 1
ATOM 1404 N N . HIS A 1 184 ? -2.047 -9.475 3.862 1.00 93.25 184 HIS A N 1
ATOM 1405 C CA . HIS A 1 184 ? -3.306 -9.120 4.516 1.00 93.25 184 HIS A CA 1
ATOM 1406 C C . HIS A 1 184 ? -3.378 -9.517 6.003 1.00 93.25 184 HIS A C 1
ATOM 1408 O O . HIS A 1 184 ? -3.887 -8.708 6.779 1.00 93.25 184 HIS A O 1
ATOM 1414 N N . PRO A 1 185 ? -2.838 -10.668 6.463 1.00 93.75 185 PRO A N 1
ATOM 1415 C CA . PRO A 1 185 ? -2.798 -11.004 7.889 1.00 93.75 185 PRO A CA 1
ATOM 1416 C C . PRO A 1 185 ? -2.161 -9.921 8.765 1.00 93.75 185 PRO A C 1
ATOM 1418 O O . PRO A 1 185 ? -2.750 -9.509 9.764 1.00 93.75 185 PRO A O 1
ATOM 1421 N N . MET A 1 186 ? -0.996 -9.401 8.363 1.00 91.88 186 MET A N 1
ATOM 1422 C CA . MET A 1 186 ? -0.286 -8.353 9.106 1.00 91.88 186 MET A CA 1
ATOM 1423 C C . MET A 1 186 ? -1.085 -7.060 9.145 1.00 91.88 186 MET A C 1
ATOM 1425 O O . MET A 1 186 ? -1.107 -6.366 10.158 1.00 91.88 186 MET A O 1
ATOM 1429 N N . ASP A 1 187 ? -1.768 -6.750 8.051 1.00 91.31 187 ASP A N 1
ATOM 1430 C CA . ASP A 1 187 ? -2.621 -5.582 7.972 1.00 91.31 187 ASP A CA 1
ATOM 1431 C C . ASP A 1 187 ? -3.876 -5.720 8.858 1.00 91.31 187 ASP A C 1
ATOM 1433 O O . ASP A 1 187 ? -4.243 -4.782 9.566 1.00 91.31 187 ASP A O 1
ATOM 1437 N N . THR A 1 188 ? -4.473 -6.913 8.929 1.00 92.94 188 THR A N 1
ATOM 1438 C CA . THR A 1 188 ? -5.565 -7.193 9.869 1.00 92.94 188 THR A CA 1
ATOM 1439 C C . THR A 1 188 ? -5.099 -7.082 11.314 1.00 92.94 188 THR A C 1
ATOM 1441 O O . THR A 1 188 ? -5.768 -6.438 12.124 1.00 92.94 188 THR A O 1
ATOM 1444 N N . PHE A 1 189 ? -3.943 -7.655 11.650 1.00 92.06 189 PHE A N 1
ATOM 1445 C CA . PHE A 1 189 ? -3.380 -7.539 12.993 1.00 92.06 189 PHE A CA 1
ATOM 1446 C C . PHE A 1 189 ? -3.064 -6.087 13.344 1.00 92.06 189 PHE A C 1
ATOM 1448 O O . PHE A 1 189 ? -3.426 -5.648 14.432 1.00 92.06 189 PHE A O 1
ATOM 1455 N N . LEU A 1 190 ? -2.511 -5.306 12.411 1.00 89.38 190 LEU A N 1
ATOM 1456 C CA . LEU A 1 190 ? -2.265 -3.878 12.601 1.00 89.38 190 LEU A CA 1
ATOM 1457 C C . LEU A 1 190 ? -3.563 -3.127 12.927 1.00 89.38 190 LEU A C 1
ATOM 1459 O O . LEU A 1 190 ? -3.628 -2.430 13.941 1.00 89.38 190 LEU A O 1
ATOM 1463 N N . THR A 1 191 ? -4.609 -3.308 12.116 1.00 90.56 191 THR A N 1
ATOM 1464 C CA . THR A 1 191 ? -5.922 -2.682 12.339 1.00 90.56 191 THR A CA 1
ATOM 1465 C C . THR A 1 191 ? -6.511 -3.076 13.687 1.00 90.56 191 THR A C 1
ATOM 1467 O O . THR A 1 191 ? -7.003 -2.221 14.425 1.00 90.56 191 THR A O 1
ATOM 1470 N N . ARG A 1 192 ? -6.446 -4.356 14.054 1.00 91.25 192 ARG A N 1
ATOM 1471 C CA . ARG A 1 192 ? -7.002 -4.843 15.320 1.00 91.25 192 ARG A CA 1
ATOM 1472 C C . ARG A 1 192 ? -6.222 -4.333 16.526 1.00 91.25 192 ARG A C 1
ATOM 1474 O O . ARG A 1 192 ? -6.834 -3.791 17.443 1.00 91.25 192 ARG A O 1
ATOM 1481 N N . THR A 1 193 ? -4.892 -4.391 16.491 1.00 89.56 193 THR A N 1
ATOM 1482 C CA . THR A 1 193 ? -4.027 -3.851 17.549 1.00 89.56 193 THR A CA 1
ATOM 1483 C C . THR A 1 193 ? -4.231 -2.346 17.733 1.00 89.56 193 THR A C 1
ATOM 1485 O O . THR A 1 193 ? -4.330 -1.883 18.866 1.00 89.56 193 THR A O 1
ATOM 1488 N N . GLN A 1 194 ? -4.358 -1.568 16.653 1.00 87.06 194 GLN A N 1
ATOM 1489 C CA . GLN A 1 194 ? -4.660 -0.130 16.742 1.00 87.06 194 GLN A CA 1
ATOM 1490 C C . GLN A 1 194 ? -6.008 0.155 17.414 1.00 87.06 194 GLN A C 1
ATOM 1492 O O . GLN A 1 194 ? -6.158 1.138 18.145 1.00 87.06 194 GLN A O 1
ATOM 1497 N N . ASN A 1 195 ? -6.987 -0.723 17.205 1.00 87.69 195 ASN A N 1
ATOM 1498 C CA . ASN A 1 195 ? -8.317 -0.603 17.789 1.00 87.69 195 ASN A CA 1
ATOM 1499 C C . ASN A 1 195 ? -8.459 -1.303 19.152 1.00 87.69 195 ASN A C 1
ATOM 1501 O O . ASN A 1 195 ? -9.544 -1.279 19.719 1.00 87.69 195 ASN A O 1
ATOM 1505 N N . GLY A 1 196 ? -7.380 -1.864 19.713 1.00 88.50 196 GLY A N 1
ATOM 1506 C CA . GLY A 1 196 ? -7.421 -2.562 21.003 1.00 88.50 196 GLY A CA 1
ATOM 1507 C C . GLY A 1 196 ? -8.221 -3.868 20.972 1.00 88.50 196 GLY A C 1
ATOM 1508 O O . GLY A 1 196 ? -8.747 -4.287 21.996 1.00 88.50 196 GLY A O 1
ATOM 1509 N N . LEU A 1 197 ? -8.346 -4.490 19.798 1.00 90.12 197 LEU A N 1
ATOM 1510 C CA . LEU A 1 197 ? -9.064 -5.747 19.605 1.00 90.12 197 LEU A CA 1
ATOM 1511 C C . LEU A 1 197 ? -8.120 -6.942 19.787 1.00 90.12 197 LEU A C 1
ATOM 1513 O O . LEU A 1 197 ? -6.946 -6.881 19.413 1.00 90.12 197 LEU A O 1
ATOM 1517 N N . SER A 1 198 ? -8.653 -8.053 20.300 1.00 89.94 198 SER A N 1
ATOM 1518 C CA . SER A 1 198 ? -7.928 -9.323 20.423 1.00 89.94 198 SER A CA 1
ATOM 1519 C C . SER A 1 198 ? -7.468 -9.839 19.059 1.00 89.94 198 SER A C 1
ATOM 1521 O O . SER A 1 198 ? -8.160 -9.671 18.052 1.00 89.94 198 SER A O 1
ATOM 1523 N N . LEU A 1 199 ? -6.305 -10.486 19.004 1.00 88.81 199 LEU A N 1
ATOM 1524 C CA . LEU A 1 199 ? -5.804 -11.116 17.784 1.00 88.81 199 LEU A CA 1
ATOM 1525 C C . LEU A 1 199 ? -6.240 -12.583 17.758 1.00 88.81 199 LEU A C 1
ATOM 1527 O O . LEU A 1 199 ? -5.816 -13.367 18.601 1.00 88.81 199 LEU A O 1
ATOM 1531 N N . HIS A 1 200 ? -7.070 -12.951 16.783 1.00 90.06 200 HIS A N 1
ATOM 1532 C CA . HIS A 1 200 ? -7.450 -14.340 16.530 1.00 90.06 200 HIS A CA 1
ATOM 1533 C C . HIS A 1 200 ? -6.952 -14.758 15.140 1.00 90.06 200 HIS A C 1
ATOM 1535 O O . HIS A 1 200 ? -7.168 -14.009 14.183 1.00 90.06 200 HIS A O 1
ATOM 1541 N N . PRO A 1 201 ? -6.320 -15.936 14.980 1.00 87.75 201 PRO A N 1
ATOM 1542 C CA . PRO A 1 201 ? -5.858 -16.412 13.672 1.00 87.75 201 PRO A CA 1
ATOM 1543 C C . PRO A 1 201 ? -6.976 -16.507 12.627 1.00 87.75 201 PRO A C 1
ATOM 1545 O O . PRO A 1 201 ? -6.760 -16.201 11.458 1.00 87.75 201 PRO A O 1
ATOM 1548 N N . THR A 1 202 ? -8.193 -16.846 13.058 1.00 89.81 202 THR A N 1
ATOM 1549 C CA . THR A 1 202 ? -9.396 -16.893 12.211 1.00 89.81 202 THR A CA 1
ATOM 1550 C C . THR A 1 202 ? -9.772 -15.534 11.620 1.00 89.81 202 THR A C 1
ATOM 1552 O O . THR A 1 202 ? -10.434 -15.469 10.585 1.00 89.81 202 THR A O 1
ATOM 1555 N N . ASP A 1 203 ? -9.314 -14.439 12.228 1.00 91.50 203 ASP A N 1
ATOM 1556 C CA . ASP A 1 203 ? -9.599 -13.089 11.759 1.00 91.50 203 ASP A CA 1
ATOM 1557 C C . ASP A 1 203 ? -8.579 -12.595 10.731 1.00 91.50 203 ASP A C 1
ATOM 1559 O O . ASP A 1 203 ? -8.859 -11.613 10.047 1.00 91.50 203 ASP A O 1
ATOM 1563 N N . ALA A 1 204 ? -7.436 -13.275 10.573 1.00 92.31 204 ALA A N 1
ATOM 1564 C CA . ALA A 1 204 ? -6.305 -12.825 9.758 1.00 92.31 204 ALA A CA 1
ATOM 1565 C C . ALA A 1 204 ? -6.705 -12.423 8.328 1.00 92.31 204 ALA A C 1
ATOM 1567 O O . ALA A 1 204 ? -6.208 -11.424 7.810 1.00 92.31 204 ALA A O 1
ATOM 1568 N N . TYR A 1 205 ? -7.656 -13.144 7.723 1.00 95.31 205 TYR A N 1
ATOM 1569 C CA . TYR A 1 205 ? -8.124 -12.924 6.350 1.00 95.31 205 TYR A CA 1
ATOM 1570 C C . TYR A 1 205 ? -9.454 -12.164 6.230 1.00 95.31 205 TYR A C 1
ATOM 1572 O O . TYR A 1 205 ? -10.001 -12.030 5.130 1.00 95.31 205 TYR A O 1
ATOM 1580 N N . ARG A 1 206 ? -9.982 -11.594 7.324 1.00 94.81 206 ARG A N 1
ATOM 1581 C CA . ARG A 1 206 ? -11.214 -10.791 7.262 1.00 94.81 206 ARG A CA 1
ATOM 1582 C C . ARG A 1 206 ? -11.032 -9.585 6.346 1.00 94.81 206 ARG A C 1
ATOM 1584 O O . ARG A 1 206 ? -10.173 -8.737 6.567 1.00 94.81 206 ARG A O 1
ATOM 1591 N N . GLY A 1 207 ? -11.862 -9.517 5.310 1.00 93.69 207 GLY A N 1
ATOM 1592 C CA . GLY A 1 207 ? -11.836 -8.456 4.307 1.00 93.69 207 GLY A CA 1
ATOM 1593 C C . GLY A 1 207 ? -10.736 -8.556 3.256 1.00 93.69 207 GLY A C 1
ATOM 1594 O O . GLY A 1 207 ? -10.525 -7.591 2.518 1.00 93.69 207 GLY A O 1
ATOM 1595 N N . VAL A 1 208 ? -10.089 -9.720 3.119 1.00 95.88 208 VAL A N 1
ATOM 1596 C CA . VAL A 1 208 ? -9.051 -9.939 2.101 1.00 95.88 208 VAL A CA 1
ATOM 1597 C C . VAL A 1 208 ? -9.562 -9.698 0.678 1.00 95.88 208 VAL A C 1
ATOM 1599 O O . VAL A 1 208 ? -8.895 -9.031 -0.103 1.00 95.88 208 VAL A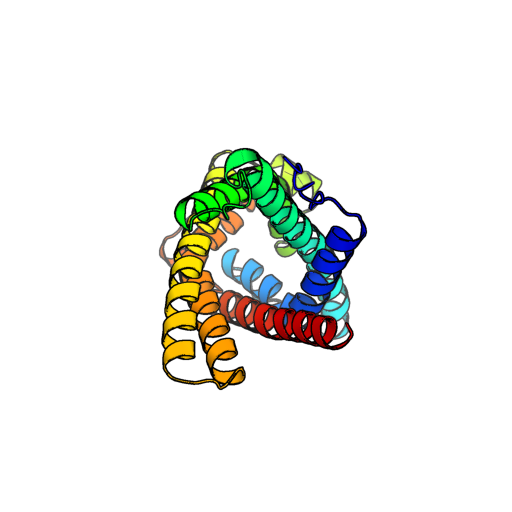 O 1
ATOM 1602 N N . VAL A 1 209 ? -10.789 -10.122 0.351 1.00 95.56 209 VAL A N 1
ATOM 1603 C CA . VAL A 1 209 ? -11.385 -9.909 -0.984 1.00 95.56 209 VAL A CA 1
ATOM 1604 C C . VAL A 1 209 ? -11.479 -8.416 -1.312 1.00 95.56 209 VAL A C 1
ATOM 1606 O O . VA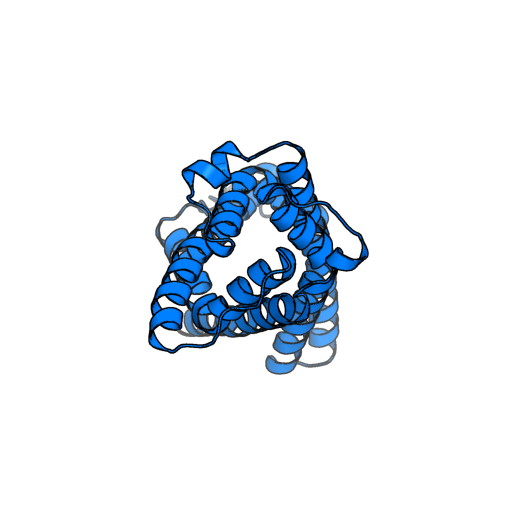L A 1 209 ? -11.135 -7.984 -2.412 1.00 95.56 209 VAL A O 1
ATOM 1609 N N . LYS A 1 210 ? -11.897 -7.604 -0.333 1.00 94.38 210 LYS A N 1
ATOM 1610 C CA . LYS A 1 210 ? -11.986 -6.148 -0.485 1.00 94.38 210 LYS A CA 1
ATOM 1611 C C . LYS A 1 210 ? -10.600 -5.524 -0.619 1.00 94.38 210 LYS A C 1
ATOM 1613 O O . LYS A 1 210 ? -10.421 -4.649 -1.459 1.00 94.38 210 LYS A O 1
ATOM 1618 N N . ARG A 1 211 ? -9.612 -5.996 0.148 1.00 93.38 211 ARG A N 1
ATOM 1619 C CA . ARG A 1 211 ? -8.215 -5.548 0.041 1.00 93.38 211 ARG A CA 1
ATOM 1620 C C . ARG A 1 211 ? -7.628 -5.840 -1.338 1.00 93.38 211 ARG A C 1
ATOM 1622 O O . ARG A 1 211 ? -7.128 -4.913 -1.968 1.00 93.38 211 ARG A O 1
ATOM 1629 N N . VAL A 1 212 ? -7.696 -7.089 -1.794 1.00 94.44 212 VAL A N 1
ATOM 1630 C CA . VAL A 1 212 ? -7.119 -7.523 -3.073 1.00 94.44 212 VAL A CA 1
ATOM 1631 C C . VAL A 1 212 ? -7.768 -6.766 -4.225 1.00 94.44 212 VAL A C 1
ATOM 1633 O O . VAL A 1 212 ? -7.060 -6.136 -5.003 1.00 94.44 212 VAL A O 1
ATOM 1636 N N . GLY A 1 213 ? -9.103 -6.719 -4.281 1.00 93.94 213 GLY A N 1
ATOM 1637 C CA . GLY A 1 213 ? -9.803 -5.982 -5.335 1.00 93.94 213 GLY A CA 1
ATOM 1638 C C . GLY A 1 213 ? -9.460 -4.488 -5.352 1.00 93.94 213 GLY A C 1
ATOM 1639 O O . GLY A 1 213 ? -9.231 -3.928 -6.421 1.00 93.94 213 GLY A O 1
ATOM 1640 N N . ALA A 1 214 ? -9.341 -3.855 -4.178 1.00 92.50 214 ALA A N 1
ATOM 1641 C CA . ALA A 1 214 ? -8.974 -2.445 -4.090 1.00 92.50 214 ALA A CA 1
ATOM 1642 C C . ALA A 1 214 ? -7.550 -2.173 -4.590 1.00 92.50 214 ALA A C 1
ATOM 1644 O O . ALA A 1 214 ? -7.324 -1.201 -5.308 1.00 92.50 214 ALA A O 1
ATOM 1645 N N . VAL A 1 215 ? -6.592 -3.029 -4.221 1.00 91.62 215 VAL A N 1
ATOM 1646 C CA . VAL A 1 215 ? -5.193 -2.901 -4.648 1.00 91.62 215 VAL A CA 1
ATOM 1647 C C . VAL A 1 215 ? -5.062 -3.148 -6.148 1.00 91.62 215 VAL A C 1
ATOM 1649 O O . VAL A 1 215 ? -4.483 -2.311 -6.837 1.00 91.62 215 VAL A O 1
ATOM 1652 N N . CYS A 1 216 ? -5.645 -4.232 -6.667 1.00 92.62 216 CYS A N 1
ATOM 1653 C CA . CYS A 1 216 ? -5.619 -4.545 -8.096 1.00 92.62 216 CYS A CA 1
ATOM 1654 C C . CYS A 1 216 ? -6.221 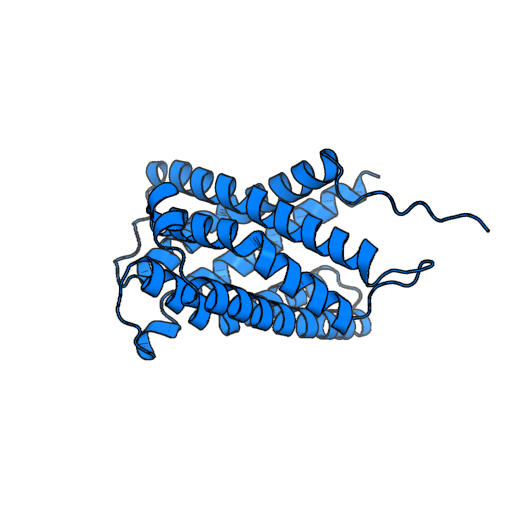-3.411 -8.930 1.00 92.62 216 CYS A C 1
ATOM 1656 O O . CYS A 1 216 ? -5.605 -2.954 -9.890 1.00 92.62 216 CYS A O 1
ATOM 1658 N N . GLY A 1 217 ? -7.391 -2.911 -8.523 1.00 92.31 217 GLY A N 1
ATOM 1659 C CA . GLY A 1 217 ? -8.040 -1.785 -9.184 1.00 92.31 217 GLY A CA 1
ATOM 1660 C C . GLY A 1 217 ? -7.199 -0.507 -9.143 1.00 92.31 217 GLY A C 1
ATOM 1661 O O . GLY A 1 217 ? -7.024 0.155 -10.165 1.00 92.31 217 GLY A O 1
ATOM 1662 N N . THR A 1 218 ? -6.625 -0.188 -7.979 1.00 90.44 218 THR A N 1
ATOM 1663 C CA . THR A 1 218 ? -5.764 0.993 -7.810 1.00 90.44 218 THR A CA 1
ATOM 1664 C C . THR A 1 218 ? -4.547 0.919 -8.728 1.00 90.44 218 THR A C 1
ATOM 1666 O O . THR A 1 218 ? -4.249 1.891 -9.414 1.00 90.44 218 THR A O 1
ATOM 1669 N N . VAL A 1 219 ? -3.867 -0.230 -8.788 1.00 87.81 219 VAL A N 1
ATOM 1670 C CA . VAL A 1 219 ? -2.688 -0.423 -9.649 1.00 87.81 219 VAL A CA 1
ATOM 1671 C C . VAL A 1 219 ? -3.050 -0.360 -11.128 1.00 87.81 219 VAL A C 1
ATOM 1673 O O . VAL A 1 219 ? -2.311 0.250 -11.904 1.00 87.81 219 VAL A O 1
ATOM 1676 N N . PHE A 1 220 ? -4.193 -0.934 -11.510 1.00 89.50 220 PHE A N 1
ATOM 1677 C CA . PHE A 1 220 ? -4.701 -0.851 -12.875 1.00 89.50 220 PHE A CA 1
ATOM 1678 C C . PHE A 1 220 ? -4.853 0.613 -13.315 1.00 89.50 220 PHE A C 1
ATOM 1680 O O . PHE A 1 220 ? -4.247 1.031 -14.300 1.00 89.50 220 PHE A O 1
ATOM 1687 N N . VAL A 1 221 ? -5.573 1.429 -12.537 1.00 89.12 221 VAL A N 1
ATOM 1688 C CA . VAL A 1 221 ? -5.792 2.851 -12.858 1.00 89.12 221 VAL A CA 1
ATOM 1689 C C . VAL A 1 221 ? -4.494 3.657 -12.771 1.00 89.12 221 VAL A C 1
ATOM 1691 O O . VAL A 1 221 ? -4.187 4.428 -13.678 1.00 89.12 221 VAL A O 1
ATOM 1694 N N . TYR A 1 222 ? -3.699 3.459 -11.717 1.00 82.69 222 TYR A N 1
ATOM 1695 C CA . TYR A 1 222 ? -2.437 4.172 -11.501 1.00 82.69 222 TYR A CA 1
ATOM 1696 C C . TYR A 1 222 ? -1.477 4.023 -12.687 1.00 82.69 222 TYR A C 1
ATOM 1698 O O . TYR A 1 222 ? -0.941 5.009 -13.190 1.00 82.69 222 TYR A O 1
ATOM 1706 N N . LYS A 1 223 ? -1.292 2.795 -13.185 1.00 79.75 223 LYS A N 1
ATOM 1707 C CA . LYS A 1 223 ? -0.376 2.535 -14.301 1.00 79.75 223 LYS A CA 1
ATOM 1708 C C . LYS A 1 223 ? -0.907 3.100 -15.620 1.00 79.75 223 LYS A C 1
ATOM 1710 O O . LYS A 1 223 ? -0.104 3.593 -16.406 1.00 79.75 223 LYS A O 1
ATOM 1715 N N . GLN A 1 224 ? -2.224 3.099 -15.846 1.00 82.06 224 GLN A N 1
ATOM 1716 C CA . GLN A 1 224 ? -2.819 3.772 -17.010 1.00 82.06 224 GLN A CA 1
ATOM 1717 C C . GLN A 1 224 ? -2.533 5.281 -17.002 1.00 82.06 224 GLN A C 1
ATOM 1719 O O . GLN A 1 224 ? -2.137 5.837 -18.023 1.00 82.06 224 GLN A O 1
ATOM 1724 N N . LEU A 1 225 ? -2.636 5.935 -15.839 1.00 81.06 225 LEU A N 1
ATOM 1725 C CA . LEU A 1 225 ? -2.332 7.364 -15.700 1.00 81.06 225 LEU A CA 1
ATOM 1726 C C . LEU A 1 225 ? -0.859 7.686 -15.979 1.00 81.06 225 LEU A C 1
ATOM 1728 O O . LEU A 1 225 ? -0.564 8.674 -16.648 1.00 81.06 225 LEU A O 1
ATOM 1732 N N . LEU A 1 226 ? 0.065 6.849 -15.498 1.00 74.31 226 LEU A N 1
ATOM 1733 C CA . LEU A 1 226 ? 1.493 7.032 -15.772 1.00 74.31 226 LEU A CA 1
ATOM 1734 C C . LEU A 1 226 ? 1.838 6.808 -17.250 1.00 74.31 226 LEU A C 1
ATOM 1736 O O . LEU A 1 226 ? 2.646 7.551 -17.802 1.00 74.31 226 LEU A O 1
ATOM 1740 N N . MET A 1 227 ? 1.211 5.828 -17.908 1.00 74.44 227 MET A N 1
ATOM 1741 C CA . MET A 1 227 ? 1.428 5.586 -19.340 1.00 74.44 227 MET A CA 1
ATOM 1742 C C . MET A 1 227 ? 0.954 6.763 -20.198 1.00 74.44 227 MET A C 1
ATOM 1744 O O . MET A 1 227 ? 1.684 7.175 -21.092 1.00 74.44 227 MET A O 1
ATOM 1748 N N . LEU A 1 228 ? -0.210 7.347 -19.889 1.00 73.56 228 LEU A N 1
ATOM 1749 C CA . LEU A 1 228 ? -0.735 8.522 -20.599 1.00 73.56 228 LEU A CA 1
ATOM 1750 C C . LEU A 1 228 ? 0.182 9.749 -20.498 1.00 73.56 228 LEU A C 1
ATOM 1752 O O . LEU A 1 228 ? 0.181 10.592 -21.397 1.00 73.56 228 LEU A O 1
ATOM 1756 N N . LYS A 1 229 ? 0.951 9.863 -19.409 1.00 67.06 229 LYS A N 1
ATOM 1757 C CA . LYS A 1 229 ? 1.918 10.947 -19.219 1.00 67.06 229 LYS A CA 1
ATOM 1758 C C . LYS A 1 229 ? 3.143 10.769 -20.121 1.00 67.06 229 LYS A C 1
ATOM 1760 O O . LYS A 1 229 ? 3.516 11.711 -20.803 1.00 67.06 229 LYS A O 1
ATOM 1765 N N . ASN A 1 230 ? 3.698 9.558 -20.186 1.00 61.03 230 ASN A N 1
ATOM 1766 C CA . ASN A 1 230 ? 4.915 9.267 -20.956 1.00 61.03 230 ASN A CA 1
ATOM 1767 C C . ASN A 1 230 ? 4.718 9.288 -22.484 1.00 61.03 230 ASN A C 1
ATOM 1769 O O . ASN A 1 230 ? 5.693 9.213 -23.215 1.00 61.03 230 ASN A O 1
ATOM 1773 N N . THR A 1 231 ? 3.479 9.348 -22.978 1.00 56.72 231 THR A N 1
ATOM 1774 C CA . THR A 1 231 ? 3.167 9.520 -24.412 1.00 56.72 231 THR A CA 1
ATOM 1775 C C . THR A 1 231 ? 3.087 10.980 -24.868 1.00 56.72 231 THR A C 1
ATOM 1777 O O . THR A 1 231 ? 2.831 11.219 -26.044 1.00 56.72 231 THR A O 1
ATOM 1780 N N . LYS A 1 232 ? 3.217 11.952 -23.955 1.00 47.22 232 LYS A N 1
ATOM 1781 C CA . LYS A 1 232 ? 3.136 13.391 -24.269 1.00 47.22 232 LYS A CA 1
ATOM 1782 C C . LYS A 1 232 ? 4.494 14.103 -24.306 1.00 47.22 232 LYS A C 1
ATOM 1784 O O . LYS A 1 232 ? 4.507 15.292 -24.617 1.00 47.22 232 LYS A O 1
ATOM 1789 N N . ASP A 1 233 ? 5.569 13.378 -24.015 1.00 40.06 233 ASP A N 1
ATOM 1790 C CA . ASP A 1 233 ? 6.967 13.804 -24.150 1.00 40.06 233 ASP A CA 1
ATOM 1791 C C . ASP A 1 233 ? 7.602 13.067 -25.342 1.00 40.06 233 ASP A C 1
ATOM 1793 O O . ASP A 1 233 ? 8.476 13.665 -26.008 1.00 40.06 233 ASP A O 1
#

Radius of gyration: 18.25 Å; Cα contacts (8 Å, |Δi|>4): 292; chains: 1; bounding box: 60×36×48 Å

Nearest PDB structures (foldseek):
  8g8w-assembly1_A  TM=6.738E-01  e=2.716E-04  Homo sapiens
  3lsn-assembly1_A-2  TM=3.177E-01  e=4.180E+00  Pseudomonas protegens Pf-5
  4u95-assembly1_C  TM=2.980E-01  e=6.587E+00  Escherichia coli K-12

Sequence (233 aa):
MSSVESKSPWTVQNFFTNMSAAAVGVFPFAEMFRQKAYQQMGQKAPSLDLKNNLASRTKVASGFGPMVALQVIVEEDIKLRLFEKNGQKASDWQSGVASLSSAVLTTPLMIAFNGVLAKMPLKTAFRKMNKTQVALTVLREAVFLFSMSYSKKASKYVEEKTENKAVNHMANVATVGAGAFLNHPMDTFLTRTQNGLSLHPTDAYRGVVKRVGAVCGTVFVYKQLLMLKNTKD

Mean predicted aligned error: 6.66 Å

Secondary structure (DSSP, 8-state):
--------S--HHHHHHHHHHHHHHHGGGHHHHHHHHHHHTTPPPPP--HHHHHHHHHHHHHHHHHHHHHHHHHHHHHIIIII-BTTBPPPHHHHHHHHHHHHHHHHHHHHHHHHHHTT--HHHHHHT--HHHHHHHHHHHHHHHHHHHHHHHHHHHHHTT---HHHHHHHHHHHHHHHHHHTHHHHHHHHHHHTT----GGGTTTTHHHHHHHHHHHHHHHHHHHHHHHT--

Solvent-accessible surface area (backbone atoms only — not comparable to full-atom values): 11891 Å² total; per-residue (Å²): 134,82,77,77,77,74,76,68,60,86,36,72,66,52,41,54,50,42,15,49,43,44,18,63,18,29,36,90,29,27,60,31,49,32,34,17,40,28,32,35,68,72,41,80,55,76,78,93,43,72,72,68,45,51,61,50,15,51,56,42,18,68,46,48,6,55,49,52,19,50,39,52,40,46,20,50,46,42,32,51,74,76,51,33,57,96,87,41,75,55,50,73,67,53,48,49,51,23,46,48,52,21,40,61,74,39,36,69,55,55,47,29,43,52,20,50,49,63,73,39,55,56,73,55,30,59,72,60,63,46,73,66,49,50,52,30,50,40,50,27,45,50,42,34,48,55,26,48,56,51,22,54,54,51,30,51,57,40,52,78,73,40,88,52,64,65,60,39,50,49,46,40,36,51,28,52,24,50,16,46,50,75,22,29,40,38,50,25,48,39,55,17,56,68,69,74,44,83,89,52,81,88,46,26,62,40,34,40,70,32,42,22,53,24,51,28,51,18,52,55,45,30,52,52,56,54,53,63,54,69,75,76,115